Protein AF-R1DKJ6-F1 (afdb_monomer_lite)

Radius of gyration: 22.67 Å; chains: 1; bounding box: 66×35×71 Å

InterPro domains:
  IPR004686 Tricarboxylate/iron carrier [PF03820] (2-267)
  IPR004686 Tricarboxylate/iron carrier [PTHR11153] (2-265)

Sequence (277 aa):
MLVSDAKAHAATKLLSDPRAASFAEASEVEAARCTFEAAVHPVLQQPVPSAFRICSFVPVTTIAAIGISSSGSAAGTLFWHWFYQSHSAAVRYCNYADTSRDLDPRQMTAAYAVSTASACAIGLGALHSRLPRRLTLAAPHLALCFAGGLSTPMLERGVPLLDESGVAIPGVSSTAAARATVERAALLQAVLVPACALLVPTAVIRAVLAPHLWRTAPQLLPLAASATVLGSVGGLTPLATAAVPAYVSLAVADLEPEARERVAAEATAAAASAASS

Secondary structure (DSSP, 8-state):
----HHHHHHHHHHHH-HHHHHHS-HHHHHHHHHHHHHHB-TTT-SBPPGGGSGGGHHHHHHHHHHHHHH--SHHHHHHHHHHHHHHHHHHHHHT---SSS---HHHHHHHHHHHHHHHHHHHTTTTTTTS-TTTGGGHHHHHHHHHHHHHSPP--SPEEEE-TTSPEEEEEEEHHHHHHHHHHHHIIIIIIHHIIIIIHHHHHIIIIIHHHHHHH-GGGHHHHHHHHHHHHHHHHHHHHHHHS-SS----GGGS-HHHHHHHHHHHHHHHHHHT--

Organism: Emiliania huxleyi (NCBI:txid2903)

pLDDT: mean 82.99, std 8.04, range [47.41, 93.94]

Foldseek 3Di:
DQDAPVLLVVLLVCVVDPVSVVPDDPVVVVVSVVSPVQAAAPAVRHGQHSCQGPVVLLVQLLVLLLQCVPPPDLVSVLVSLLSNLVSVLSNCVSRVRDPPDDDDVVLSVVLSVQLSVQLSCQSSPVCVVVDDPVCNLCSNLQSQLVSQLSSQDQDPWFDFDADPVRHTDPPQGFNLQSVVQSVLSSCLRRPQQSCLQHVVLSCCLVPPVCVPCVPPPVVCSSVVSSVSNSCSSVPRSVVSVVVRDPGDDDDLVSTDPVNSVSVVVVVVVVVVVVVVD

Structure (mmCIF, N/CA/C/O backbone):
data_AF-R1DKJ6-F1
#
_entry.id   AF-R1DKJ6-F1
#
loop_
_atom_site.group_PDB
_atom_site.id
_atom_site.type_symbol
_atom_site.label_atom_id
_atom_site.label_alt_id
_atom_site.label_comp_id
_atom_site.label_asym_id
_atom_site.label_entity_id
_atom_site.label_seq_id
_atom_site.pdbx_PDB_ins_code
_atom_site.Cartn_x
_atom_site.Cartn_y
_atom_site.Cartn_z
_atom_site.occupancy
_atom_site.B_iso_or_equiv
_atom_site.auth_seq_id
_atom_site.auth_comp_id
_atom_site.auth_asym_id
_atom_site.auth_atom_id
_atom_site.pdbx_PDB_model_num
ATOM 1 N N . MET A 1 1 ? 13.569 -5.536 6.670 1.00 48.12 1 MET A N 1
ATOM 2 C CA . MET A 1 1 ? 14.334 -4.713 7.635 1.00 48.12 1 MET A CA 1
ATOM 3 C C . MET A 1 1 ? 14.405 -3.303 7.061 1.00 48.12 1 MET A C 1
ATOM 5 O O . MET A 1 1 ? 14.739 -3.187 5.890 1.00 48.12 1 MET A O 1
ATOM 9 N N . LEU A 1 2 ? 14.014 -2.259 7.797 1.00 65.81 2 LEU A N 1
ATOM 10 C CA . LEU A 1 2 ? 14.080 -0.884 7.282 1.00 65.81 2 LEU A CA 1
ATOM 11 C C . LEU A 1 2 ? 15.550 -0.481 7.114 1.00 65.81 2 LEU A C 1
ATOM 13 O O . LEU A 1 2 ? 16.292 -0.394 8.090 1.00 65.81 2 LEU A O 1
ATOM 17 N N . VAL A 1 3 ? 15.981 -0.283 5.871 1.00 78.62 3 VAL A N 1
ATOM 18 C CA . VAL A 1 3 ? 17.309 0.254 5.557 1.00 78.62 3 VAL A CA 1
ATOM 19 C C . VAL A 1 3 ? 17.348 1.710 6.027 1.00 78.62 3 VAL A C 1
ATOM 21 O O . VAL A 1 3 ? 16.410 2.458 5.760 1.00 78.62 3 VAL A O 1
ATOM 24 N N . SER A 1 4 ? 18.408 2.127 6.724 1.00 84.31 4 SER A N 1
ATOM 25 C CA . SER A 1 4 ? 18.568 3.530 7.125 1.00 84.31 4 SER A CA 1
ATOM 26 C C . SER A 1 4 ? 18.969 4.401 5.936 1.00 84.31 4 SER A C 1
ATOM 28 O O . SER A 1 4 ? 19.573 3.925 4.975 1.00 84.31 4 SER A O 1
ATOM 30 N N . ASP A 1 5 ? 18.671 5.697 5.994 1.00 85.00 5 ASP A N 1
ATOM 31 C CA . ASP A 1 5 ? 19.073 6.622 4.929 1.00 85.00 5 ASP A CA 1
ATOM 32 C C . ASP A 1 5 ? 20.597 6.679 4.778 1.00 85.00 5 ASP A C 1
ATOM 34 O O . ASP A 1 5 ? 21.098 6.667 3.657 1.00 85.00 5 ASP A O 1
ATOM 38 N N . ALA A 1 6 ? 21.346 6.594 5.881 1.00 85.38 6 ALA A N 1
ATOM 39 C CA . ALA A 1 6 ? 22.806 6.507 5.849 1.00 85.38 6 ALA A CA 1
ATOM 40 C C . ALA A 1 6 ? 23.315 5.290 5.053 1.00 85.38 6 ALA A C 1
ATOM 42 O O . ALA A 1 6 ? 24.239 5.424 4.253 1.00 85.38 6 ALA A O 1
ATOM 43 N N . LYS A 1 7 ? 22.686 4.115 5.221 1.00 85.12 7 LYS A N 1
ATOM 44 C CA . LYS A 1 7 ? 23.055 2.901 4.473 1.00 85.12 7 LYS A CA 1
ATOM 45 C C . LYS A 1 7 ? 22.757 3.033 2.980 1.00 85.12 7 LYS A C 1
ATOM 47 O O . LYS A 1 7 ? 23.578 2.621 2.170 1.00 85.12 7 LYS A O 1
ATOM 52 N N . ALA A 1 8 ? 21.631 3.646 2.615 1.00 85.12 8 ALA A N 1
ATOM 53 C CA . ALA A 1 8 ? 21.281 3.879 1.213 1.00 85.12 8 ALA A CA 1
ATOM 54 C C . ALA A 1 8 ? 22.265 4.840 0.518 1.00 85.12 8 ALA A C 1
ATOM 56 O O . ALA A 1 8 ? 22.706 4.575 -0.600 1.00 85.12 8 ALA A O 1
ATOM 57 N N . HIS A 1 9 ? 22.673 5.917 1.198 1.00 86.31 9 HIS A N 1
ATOM 58 C CA . HIS A 1 9 ? 23.681 6.846 0.674 1.00 86.31 9 HIS A CA 1
ATOM 59 C C . HIS A 1 9 ? 25.062 6.190 0.553 1.00 86.31 9 HIS A C 1
ATOM 61 O O . HIS A 1 9 ? 25.752 6.402 -0.441 1.00 86.31 9 HIS A O 1
ATOM 67 N N . ALA A 1 10 ? 25.457 5.371 1.533 1.00 85.75 10 ALA A N 1
ATOM 68 C CA . ALA A 1 10 ? 26.718 4.635 1.487 1.00 85.75 10 ALA A CA 1
ATOM 69 C C . ALA A 1 10 ? 26.758 3.639 0.317 1.00 85.75 10 ALA A C 1
ATOM 71 O O . ALA A 1 10 ? 27.729 3.633 -0.436 1.00 85.75 10 ALA A O 1
ATOM 72 N N . ALA A 1 11 ? 25.684 2.868 0.115 1.00 85.88 11 ALA A N 1
ATOM 73 C CA . ALA A 1 11 ? 25.556 1.942 -1.010 1.00 85.88 11 ALA A CA 1
ATOM 74 C C . ALA A 1 11 ? 25.607 2.666 -2.364 1.00 85.88 11 ALA A C 1
ATOM 76 O O . ALA A 1 11 ? 26.330 2.248 -3.262 1.00 85.88 11 ALA A O 1
ATOM 77 N N . THR A 1 12 ? 24.906 3.800 -2.481 1.00 86.69 12 THR A N 1
ATOM 78 C CA . THR A 1 12 ? 24.951 4.650 -3.682 1.00 86.69 12 THR A CA 1
ATOM 79 C C . THR A 1 12 ? 26.376 5.113 -3.966 1.00 86.69 12 THR A C 1
ATOM 81 O O . THR A 1 12 ? 26.874 4.932 -5.069 1.00 86.69 12 THR A O 1
ATOM 84 N N . LYS A 1 13 ? 27.076 5.637 -2.953 1.00 87.69 13 LYS A N 1
ATOM 85 C CA . LYS A 1 13 ? 28.451 6.124 -3.103 1.00 87.69 13 LYS A CA 1
ATOM 86 C C . LYS A 1 13 ? 29.424 5.015 -3.514 1.00 87.69 13 LYS A C 1
ATOM 88 O O . LYS A 1 13 ? 30.284 5.265 -4.351 1.00 87.69 13 LYS A O 1
ATOM 93 N N . LEU A 1 14 ? 29.286 3.817 -2.939 1.00 86.75 14 LEU A N 1
ATOM 94 C CA . LEU A 1 14 ? 30.131 2.668 -3.271 1.00 86.75 14 LEU A CA 1
ATOM 95 C C . LEU A 1 14 ? 29.939 2.232 -4.730 1.00 86.75 14 LEU A C 1
ATOM 97 O O . LEU A 1 14 ? 30.917 1.976 -5.421 1.00 86.75 14 LEU A O 1
ATOM 101 N N . LEU A 1 15 ? 28.693 2.181 -5.209 1.00 86.38 15 LEU A N 1
ATOM 102 C CA . LEU A 1 15 ? 28.378 1.745 -6.573 1.00 86.38 15 LEU A CA 1
ATOM 103 C C . LEU A 1 15 ? 28.641 2.824 -7.631 1.00 86.38 15 LEU A C 1
ATOM 105 O O . LEU A 1 15 ? 28.882 2.495 -8.789 1.00 86.38 15 LEU A O 1
ATOM 109 N N . SER A 1 16 ? 28.623 4.102 -7.246 1.00 85.94 16 SER A N 1
ATOM 110 C CA . SER A 1 16 ? 28.989 5.219 -8.124 1.00 85.94 16 SER A CA 1
ATOM 111 C C . SER A 1 16 ? 30.500 5.346 -8.363 1.00 85.94 16 SER A C 1
ATOM 113 O O . SER A 1 16 ? 30.888 6.018 -9.315 1.00 85.94 16 SER A O 1
ATOM 115 N N . ASP A 1 17 ? 31.351 4.732 -7.531 1.00 88.00 17 ASP A N 1
ATOM 116 C CA . ASP A 1 17 ? 32.810 4.739 -7.694 1.00 88.00 17 ASP A CA 1
ATOM 117 C C . ASP A 1 17 ? 33.331 3.336 -8.083 1.00 88.00 17 ASP A C 1
ATOM 119 O O . ASP A 1 17 ? 33.520 2.475 -7.218 1.00 88.00 17 ASP A O 1
ATOM 123 N N . PRO A 1 18 ? 33.632 3.095 -9.377 1.00 79.88 18 PRO A N 1
ATOM 124 C CA . PRO A 1 18 ? 34.129 1.806 -9.858 1.00 79.88 18 PRO A CA 1
ATOM 125 C C . PRO A 1 18 ? 35.444 1.378 -9.201 1.00 79.88 18 PRO A C 1
ATOM 127 O O . PRO A 1 18 ? 35.718 0.184 -9.091 1.00 79.88 18 PRO A O 1
ATOM 130 N N . ARG A 1 19 ? 36.271 2.338 -8.757 1.00 78.19 19 ARG A N 1
ATOM 131 C CA . ARG A 1 19 ? 37.530 2.035 -8.071 1.00 78.19 19 ARG A CA 1
ATOM 132 C C . ARG A 1 19 ? 37.243 1.553 -6.661 1.00 78.19 19 ARG A C 1
ATOM 134 O O . ARG A 1 19 ? 37.759 0.510 -6.279 1.00 78.19 19 ARG A O 1
ATOM 141 N N . ALA A 1 20 ? 36.382 2.248 -5.922 1.00 75.75 20 ALA A N 1
ATOM 142 C CA . ALA A 1 20 ? 35.972 1.811 -4.589 1.00 75.75 20 ALA A CA 1
ATOM 143 C C . ALA A 1 20 ? 35.324 0.416 -4.620 1.00 75.75 20 ALA A C 1
ATOM 145 O O . ALA A 1 20 ? 35.681 -0.435 -3.811 1.00 75.75 20 ALA A O 1
ATOM 146 N N . ALA A 1 21 ? 34.457 0.149 -5.602 1.00 76.00 21 ALA A N 1
ATOM 147 C CA . ALA A 1 21 ? 33.846 -1.166 -5.789 1.00 76.00 21 ALA A CA 1
ATOM 148 C C . ALA A 1 21 ? 34.868 -2.268 -6.131 1.00 76.00 21 ALA A C 1
ATOM 150 O O . ALA A 1 21 ? 34.689 -3.408 -5.717 1.00 76.00 21 ALA A O 1
ATOM 151 N N . SER A 1 22 ? 35.955 -1.944 -6.844 1.00 73.88 22 SER A N 1
ATOM 152 C CA . SER A 1 22 ? 37.007 -2.917 -7.193 1.00 73.88 22 SER A CA 1
ATOM 153 C C . SER A 1 22 ? 37.894 -3.342 -6.017 1.00 73.88 22 SER A C 1
ATOM 155 O O . SER A 1 22 ? 38.507 -4.406 -6.072 1.00 73.88 22 SER A O 1
ATOM 157 N N . PHE A 1 23 ? 37.961 -2.525 -4.959 1.00 79.69 23 PHE A N 1
ATOM 158 C CA . PHE A 1 23 ? 38.699 -2.833 -3.728 1.00 79.69 23 PHE A CA 1
ATOM 159 C C . PHE A 1 23 ? 37.818 -3.449 -2.632 1.00 79.69 23 PHE A C 1
ATOM 161 O O . PHE A 1 23 ? 38.350 -3.907 -1.622 1.00 79.69 23 PHE A O 1
ATOM 168 N N . ALA A 1 24 ? 36.497 -3.443 -2.814 1.00 80.62 24 ALA A N 1
ATOM 169 C CA . ALA A 1 24 ? 35.543 -4.014 -1.875 1.00 80.62 24 ALA A CA 1
ATOM 170 C C . ALA A 1 24 ? 35.408 -5.530 -2.069 1.00 80.62 24 ALA A C 1
ATOM 172 O O . ALA A 1 24 ? 35.616 -6.069 -3.159 1.00 80.62 24 ALA A O 1
ATOM 173 N N . GLU A 1 25 ? 35.035 -6.231 -1.001 1.00 87.38 25 GLU A N 1
ATOM 174 C CA . GLU A 1 25 ? 34.769 -7.664 -1.074 1.00 87.38 25 GLU A CA 1
ATOM 175 C C . GLU A 1 25 ? 33.504 -7.929 -1.913 1.00 87.38 25 GLU A C 1
ATOM 177 O O . GLU A 1 25 ? 32.550 -7.150 -1.887 1.00 87.38 25 GLU A O 1
ATOM 182 N N . ALA A 1 26 ? 33.451 -9.049 -2.642 1.00 85.94 26 ALA A N 1
ATOM 183 C CA . ALA A 1 26 ? 32.297 -9.378 -3.488 1.00 85.94 26 ALA A CA 1
ATOM 184 C C . ALA A 1 26 ? 30.972 -9.424 -2.698 1.00 85.94 26 ALA A C 1
ATOM 186 O O . ALA A 1 26 ? 29.932 -9.002 -3.199 1.00 85.94 26 ALA A O 1
ATOM 187 N N . SER A 1 27 ? 31.020 -9.882 -1.444 1.00 87.12 27 SER A N 1
ATOM 188 C CA . SER A 1 27 ? 29.883 -9.896 -0.517 1.00 87.12 27 SER A CA 1
ATOM 189 C C . SER A 1 27 ? 29.396 -8.487 -0.150 1.00 87.12 27 SER A C 1
ATOM 191 O O . SER A 1 27 ? 28.192 -8.259 -0.019 1.00 87.12 27 SER A O 1
ATOM 193 N N . GLU A 1 28 ? 30.313 -7.528 -0.021 1.00 86.25 28 GLU A N 1
ATOM 194 C CA . GLU A 1 28 ? 30.019 -6.130 0.294 1.00 86.25 28 GLU A CA 1
ATOM 195 C C . GLU A 1 28 ? 29.401 -5.406 -0.906 1.00 86.25 28 GLU A C 1
ATOM 197 O O . GLU A 1 28 ? 28.411 -4.686 -0.753 1.00 86.25 28 GLU A O 1
ATOM 202 N N . VAL A 1 29 ? 29.923 -5.657 -2.110 1.00 87.06 29 VAL A N 1
ATOM 203 C CA . VAL A 1 29 ? 29.354 -5.131 -3.359 1.00 87.06 29 VAL A CA 1
ATOM 204 C C . VAL A 1 29 ? 27.942 -5.668 -3.578 1.00 87.06 29 VAL A C 1
ATOM 206 O O . VAL A 1 29 ? 27.045 -4.898 -3.920 1.00 87.06 29 VAL A O 1
ATOM 209 N N . GLU A 1 30 ? 27.714 -6.958 -3.331 1.00 87.94 30 GLU A N 1
ATOM 210 C CA . GLU A 1 30 ? 26.388 -7.565 -3.468 1.00 87.94 30 GLU A CA 1
ATOM 211 C C . GLU A 1 30 ? 25.393 -6.988 -2.450 1.00 87.94 30 GLU A C 1
ATOM 213 O O . GLU A 1 30 ? 24.294 -6.566 -2.808 1.00 87.94 30 GLU A O 1
ATOM 218 N N . ALA A 1 31 ? 25.796 -6.855 -1.183 1.00 86.94 31 ALA A N 1
ATOM 219 C CA . ALA A 1 31 ? 24.959 -6.229 -0.161 1.00 86.94 31 ALA A CA 1
ATOM 220 C C . ALA A 1 31 ? 24.632 -4.761 -0.494 1.00 86.94 31 ALA A C 1
ATOM 222 O O . ALA A 1 31 ? 23.508 -4.295 -0.256 1.00 86.94 31 ALA A O 1
ATOM 223 N N . ALA A 1 32 ? 25.594 -4.027 -1.058 1.00 85.75 32 ALA A N 1
ATOM 224 C CA . ALA A 1 32 ? 25.385 -2.669 -1.536 1.00 85.75 32 ALA A CA 1
ATOM 225 C C . ALA A 1 32 ? 24.424 -2.628 -2.731 1.00 85.75 32 ALA A C 1
ATOM 227 O O . ALA A 1 32 ? 23.539 -1.775 -2.733 1.00 85.75 32 ALA A O 1
ATOM 228 N N . ARG A 1 33 ? 24.518 -3.564 -3.686 1.00 86.50 33 ARG A N 1
ATOM 229 C CA . ARG A 1 33 ? 23.566 -3.696 -4.805 1.00 86.50 33 ARG A CA 1
ATOM 230 C C . ARG A 1 33 ? 22.151 -3.953 -4.320 1.00 86.50 33 ARG A C 1
ATOM 232 O O . ARG A 1 33 ? 21.266 -3.168 -4.643 1.00 86.50 33 ARG A O 1
ATOM 239 N N . CYS A 1 34 ? 21.947 -4.941 -3.447 1.00 86.81 34 CYS A N 1
ATOM 240 C CA . CYS A 1 34 ? 20.627 -5.193 -2.868 1.00 86.81 34 CYS A CA 1
ATOM 241 C C . CYS A 1 34 ? 20.076 -3.953 -2.144 1.00 86.81 34 CYS A C 1
ATOM 243 O O . CYS A 1 34 ? 18.889 -3.641 -2.223 1.00 86.81 34 CYS A O 1
ATOM 245 N N . THR A 1 35 ? 20.936 -3.225 -1.425 1.00 85.56 35 THR A N 1
ATOM 246 C CA . THR A 1 35 ? 20.538 -2.002 -0.715 1.00 85.56 35 THR A CA 1
ATOM 247 C C . THR A 1 35 ? 20.178 -0.879 -1.684 1.00 85.56 35 THR A C 1
ATOM 249 O O . THR A 1 35 ? 19.213 -0.155 -1.448 1.00 85.56 35 THR A O 1
ATOM 252 N N . PHE A 1 36 ? 20.945 -0.732 -2.759 1.00 85.81 36 PHE A N 1
ATOM 253 C CA . PHE A 1 36 ? 20.730 0.261 -3.799 1.00 85.81 36 PHE A CA 1
ATOM 254 C C . PHE A 1 36 ? 19.408 0.014 -4.523 1.00 85.81 36 PHE A C 1
ATOM 256 O O . PHE A 1 36 ? 18.551 0.893 -4.528 1.00 85.81 36 PHE A O 1
ATOM 263 N N . GLU A 1 37 ? 19.186 -1.205 -5.008 1.00 83.25 37 GLU A N 1
ATOM 264 C CA . GLU A 1 37 ? 17.941 -1.610 -5.670 1.00 83.25 37 GLU A CA 1
ATOM 265 C C . GLU A 1 37 ? 16.714 -1.439 -4.761 1.00 83.25 37 GLU A C 1
ATOM 267 O O . GLU A 1 37 ? 15.636 -1.073 -5.222 1.00 83.25 37 GLU A O 1
ATOM 272 N N . ALA A 1 38 ? 16.869 -1.646 -3.450 1.00 82.69 38 ALA A N 1
ATOM 273 C CA . ALA A 1 38 ? 15.772 -1.521 -2.493 1.00 82.69 38 ALA A CA 1
ATOM 274 C C . ALA A 1 38 ? 15.483 -0.081 -2.020 1.00 82.69 38 ALA A C 1
ATOM 276 O O . ALA A 1 38 ? 14.424 0.160 -1.428 1.00 82.69 38 ALA A O 1
ATOM 277 N N . ALA A 1 39 ? 16.421 0.859 -2.178 1.00 85.62 39 ALA A N 1
ATOM 278 C CA . ALA A 1 39 ? 16.352 2.176 -1.533 1.00 85.62 39 ALA A CA 1
ATOM 279 C C . ALA A 1 39 ? 16.529 3.371 -2.476 1.00 85.62 39 ALA A C 1
ATOM 281 O O . ALA A 1 39 ? 16.243 4.498 -2.058 1.00 85.62 39 ALA A O 1
ATOM 282 N N . VAL A 1 40 ? 17.001 3.156 -3.702 1.00 84.56 40 VAL A 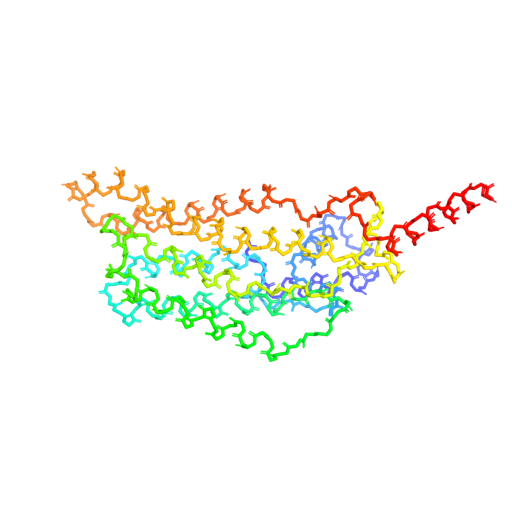N 1
ATOM 283 C CA . VAL A 1 40 ? 17.294 4.211 -4.676 1.00 84.56 40 VAL A CA 1
ATOM 284 C C . VAL A 1 40 ? 16.231 4.233 -5.762 1.00 84.56 40 VAL A C 1
ATOM 286 O O . VAL A 1 40 ? 15.784 3.203 -6.256 1.00 84.56 40 VAL A O 1
ATOM 289 N N . HIS A 1 41 ? 15.809 5.439 -6.126 1.00 83.31 41 HIS A N 1
ATOM 290 C CA . HIS A 1 41 ? 14.841 5.639 -7.185 1.00 83.31 41 HIS A CA 1
ATOM 291 C C . HIS A 1 41 ? 15.466 5.313 -8.554 1.00 83.31 41 HIS A C 1
ATOM 293 O O . HIS A 1 41 ? 16.475 5.929 -8.905 1.00 83.31 41 HIS A O 1
ATOM 299 N N . PRO A 1 42 ? 14.863 4.440 -9.381 1.00 77.94 42 PRO A N 1
ATOM 300 C CA . PRO A 1 42 ? 15.486 3.954 -10.617 1.00 77.94 42 PRO A CA 1
ATOM 301 C C . PRO A 1 42 ? 15.697 5.056 -11.666 1.00 77.94 42 PRO A C 1
ATOM 303 O O . PRO A 1 42 ? 16.675 5.023 -12.402 1.00 77.94 42 PRO A O 1
ATOM 306 N N . VAL A 1 43 ? 14.821 6.065 -11.714 1.00 78.12 43 VAL A N 1
ATOM 307 C CA . VAL A 1 43 ? 14.956 7.202 -12.649 1.00 78.12 43 VAL A CA 1
ATOM 308 C C . VAL A 1 43 ? 15.863 8.301 -12.099 1.00 78.12 43 VAL A C 1
ATOM 310 O O . VAL A 1 43 ? 16.873 8.639 -12.700 1.00 78.12 43 VAL A O 1
ATOM 313 N N . LEU A 1 44 ? 15.512 8.858 -10.935 1.00 80.00 44 LEU A N 1
ATOM 314 C CA . LEU A 1 44 ? 16.234 9.974 -10.322 1.00 80.00 44 LEU A CA 1
ATOM 315 C C . LEU A 1 44 ? 17.627 9.600 -9.801 1.00 80.00 44 LEU A C 1
ATOM 317 O O . LEU A 1 44 ? 18.405 10.502 -9.508 1.00 80.00 44 LEU A O 1
ATOM 321 N N . GLN A 1 45 ? 17.928 8.304 -9.643 1.00 81.38 45 GLN A N 1
ATOM 322 C CA . GLN A 1 45 ? 19.188 7.801 -9.077 1.00 81.38 45 GLN A CA 1
ATOM 323 C C . GLN A 1 45 ? 19.497 8.407 -7.694 1.00 81.38 45 GLN A C 1
ATOM 325 O O . GLN A 1 45 ? 20.648 8.555 -7.289 1.00 81.38 45 GLN A O 1
ATOM 330 N N . GLN A 1 46 ? 18.444 8.770 -6.955 1.00 83.81 46 GLN A N 1
ATOM 331 C CA . GLN A 1 46 ? 18.519 9.375 -5.629 1.00 83.81 46 GLN A CA 1
ATOM 332 C C . GLN A 1 46 ? 17.878 8.461 -4.578 1.00 83.81 46 GLN A C 1
ATOM 334 O O . GLN A 1 46 ? 16.866 7.812 -4.870 1.00 83.81 46 GLN A O 1
ATOM 339 N N . PRO A 1 47 ? 18.423 8.404 -3.348 1.00 84.75 47 PRO A N 1
ATOM 340 C CA . PRO A 1 47 ? 17.824 7.633 -2.269 1.00 84.75 47 PRO A CA 1
ATOM 341 C C . PRO A 1 47 ? 16.419 8.136 -1.931 1.00 84.75 47 PRO A C 1
ATOM 343 O O . PRO A 1 47 ? 16.222 9.301 -1.586 1.00 84.75 47 PRO A O 1
ATOM 346 N N . VAL A 1 48 ? 15.442 7.234 -1.963 1.00 87.50 48 VAL A N 1
ATOM 347 C CA . VAL A 1 48 ? 14.084 7.511 -1.489 1.00 87.50 48 VAL A CA 1
ATOM 348 C C . VAL A 1 48 ? 14.124 7.631 0.038 1.00 87.50 48 VAL A C 1
ATOM 350 O O . VAL A 1 48 ? 14.753 6.775 0.674 1.00 87.50 48 VAL A O 1
ATOM 353 N N . PRO A 1 49 ? 13.472 8.627 0.668 1.00 86.94 49 PRO A N 1
ATOM 354 C CA . PRO A 1 49 ? 13.442 8.739 2.125 1.00 86.94 49 PRO A CA 1
ATOM 355 C C . PRO A 1 49 ? 12.903 7.466 2.782 1.00 86.94 49 PRO A C 1
ATOM 357 O O . PRO A 1 49 ? 11.877 6.931 2.358 1.00 86.94 49 PRO A O 1
ATOM 360 N N . SER A 1 50 ? 13.566 6.989 3.838 1.00 86.25 50 SER A N 1
ATOM 361 C CA . SER A 1 50 ? 13.241 5.722 4.513 1.00 86.25 50 SER A CA 1
ATOM 362 C C . SER A 1 50 ? 11.760 5.553 4.874 1.00 86.25 50 SER A C 1
ATOM 364 O O . SER A 1 50 ? 11.215 4.464 4.694 1.00 86.25 50 SER A O 1
ATOM 366 N N . ALA A 1 51 ? 11.093 6.626 5.310 1.00 86.31 51 ALA A N 1
ATOM 367 C CA . ALA A 1 51 ? 9.675 6.635 5.679 1.00 86.31 51 ALA A CA 1
ATOM 368 C C . ALA A 1 51 ? 8.701 6.435 4.502 1.00 86.31 51 ALA A C 1
ATOM 370 O O . ALA A 1 51 ? 7.534 6.125 4.734 1.00 86.31 51 ALA A O 1
ATOM 371 N N . PHE A 1 52 ? 9.162 6.614 3.261 1.00 88.94 52 PHE A N 1
ATOM 372 C CA . PHE A 1 52 ? 8.344 6.516 2.049 1.00 88.94 52 PHE A CA 1
ATOM 373 C C . PHE A 1 52 ? 8.843 5.447 1.075 1.00 88.94 52 PHE A C 1
ATOM 375 O O . PHE A 1 52 ? 8.315 5.331 -0.026 1.00 88.94 52 PHE A O 1
ATOM 382 N N . ARG A 1 53 ? 9.826 4.624 1.459 1.00 88.00 53 ARG A N 1
ATOM 383 C CA . ARG A 1 53 ? 10.229 3.443 0.677 1.00 88.00 53 ARG A CA 1
ATOM 384 C C . ARG A 1 53 ? 9.111 2.410 0.653 1.00 88.00 53 ARG A C 1
ATOM 386 O O . ARG A 1 53 ? 8.383 2.275 1.638 1.00 88.00 53 ARG A O 1
ATOM 393 N N . ILE A 1 54 ? 9.045 1.592 -0.395 1.00 83.81 54 ILE A N 1
ATOM 394 C CA . ILE A 1 54 ? 8.085 0.475 -0.483 1.00 83.81 54 ILE A CA 1
ATOM 395 C C . ILE A 1 54 ? 8.171 -0.431 0.762 1.00 83.81 54 ILE A C 1
ATOM 397 O O . ILE A 1 54 ? 7.151 -0.846 1.308 1.00 83.81 54 ILE A O 1
ATOM 401 N N . CYS A 1 55 ? 9.372 -0.653 1.308 1.00 84.38 55 CYS A N 1
ATOM 402 C CA . CYS A 1 55 ? 9.570 -1.461 2.517 1.00 84.38 55 CYS A CA 1
ATOM 403 C C . CYS A 1 55 ? 8.977 -0.855 3.808 1.00 84.38 55 CYS A C 1
ATOM 405 O O . CYS A 1 55 ? 8.733 -1.587 4.768 1.00 84.38 55 CYS A O 1
ATOM 407 N N . SER A 1 56 ? 8.713 0.455 3.841 1.00 87.62 56 SER A N 1
ATOM 408 C CA . SER A 1 56 ? 8.035 1.137 4.955 1.00 87.62 56 SER A CA 1
ATOM 409 C C . SER A 1 56 ? 6.518 0.961 4.938 1.00 87.62 56 SER A C 1
ATOM 411 O O . SER A 1 56 ? 5.853 1.182 5.951 1.00 87.62 56 SER A O 1
ATOM 413 N N . PHE A 1 57 ? 5.963 0.509 3.814 1.00 86.69 57 PHE A N 1
ATOM 414 C CA . PHE A 1 57 ? 4.527 0.384 3.635 1.00 86.69 57 PHE A CA 1
ATOM 415 C C . PHE A 1 57 ? 3.898 -0.600 4.626 1.00 86.69 57 PHE A C 1
ATOM 417 O O . PHE A 1 57 ? 2.919 -0.264 5.285 1.00 86.69 57 PHE A O 1
ATOM 424 N N . VAL A 1 58 ? 4.499 -1.780 4.801 1.00 87.56 58 VAL A N 1
ATOM 425 C CA . VAL A 1 58 ? 4.047 -2.814 5.751 1.00 87.56 58 VAL A CA 1
ATOM 426 C C . VAL A 1 58 ? 4.038 -2.306 7.206 1.00 87.56 58 VAL A C 1
ATOM 428 O O . VAL A 1 58 ? 2.977 -2.367 7.836 1.00 87.56 58 VAL A O 1
ATOM 431 N N . PRO A 1 59 ? 5.145 -1.778 7.775 1.00 89.56 59 PRO A N 1
ATOM 432 C CA . PRO A 1 59 ? 5.143 -1.320 9.165 1.00 89.56 59 PRO A CA 1
ATOM 433 C C . PRO A 1 59 ? 4.210 -0.125 9.400 1.00 89.56 59 PRO A C 1
ATOM 435 O O . PRO A 1 59 ? 3.478 -0.120 10.388 1.00 89.56 59 PRO A O 1
ATOM 438 N N . VAL A 1 60 ? 4.161 0.855 8.491 1.00 90.50 60 VAL A N 1
ATOM 439 C CA . VAL A 1 60 ? 3.292 2.031 8.668 1.00 90.50 60 VAL A CA 1
ATOM 440 C C . VAL A 1 60 ? 1.814 1.668 8.499 1.00 90.50 60 VAL A C 1
ATOM 442 O O . VAL A 1 60 ? 0.984 2.090 9.305 1.00 90.50 60 VAL A O 1
ATOM 445 N N . THR A 1 61 ? 1.482 0.808 7.530 1.00 89.75 61 THR A N 1
ATOM 446 C CA . THR A 1 61 ? 0.120 0.268 7.368 1.00 89.75 61 THR A CA 1
ATOM 447 C C . THR A 1 61 ? -0.319 -0.513 8.600 1.00 89.75 61 THR A C 1
ATOM 449 O O . THR A 1 61 ? -1.468 -0.394 9.013 1.00 89.75 61 THR A O 1
ATOM 452 N N . THR A 1 62 ? 0.585 -1.271 9.225 1.00 91.25 62 THR A N 1
ATOM 453 C CA . THR A 1 62 ? 0.290 -1.994 10.470 1.00 91.25 62 THR A CA 1
ATOM 454 C C . THR A 1 62 ? -0.097 -1.026 11.588 1.00 91.25 62 THR A C 1
ATOM 456 O O . THR A 1 62 ? -1.124 -1.220 12.236 1.00 91.25 62 THR A O 1
ATOM 459 N N . ILE A 1 63 ? 0.685 0.042 11.787 1.00 92.94 63 ILE A N 1
ATOM 460 C CA . ILE A 1 63 ? 0.397 1.074 12.794 1.00 92.94 63 ILE A CA 1
ATOM 461 C C . ILE A 1 63 ? -0.963 1.721 12.515 1.00 92.94 63 ILE A C 1
ATOM 463 O O . ILE A 1 63 ? -1.793 1.822 13.418 1.00 92.94 63 ILE A O 1
ATOM 467 N N . ALA A 1 64 ? -1.220 2.097 11.261 1.00 92.19 64 ALA A N 1
ATOM 468 C CA . ALA A 1 64 ? -2.488 2.696 10.872 1.00 92.19 64 ALA A CA 1
ATOM 469 C C . ALA A 1 64 ? -3.672 1.740 11.092 1.00 92.19 64 ALA A C 1
ATOM 471 O O . ALA A 1 64 ? -4.693 2.152 11.631 1.00 92.19 64 ALA A O 1
ATOM 472 N N . ALA A 1 65 ? -3.538 0.459 10.742 1.00 90.56 65 ALA A N 1
ATOM 473 C CA . ALA A 1 65 ? -4.584 -0.548 10.913 1.00 90.56 65 ALA A CA 1
ATOM 474 C C . ALA A 1 65 ? -4.907 -0.826 12.391 1.00 90.56 65 ALA A C 1
ATOM 476 O O . ALA A 1 65 ? -6.081 -0.930 12.758 1.00 90.56 65 ALA A O 1
ATOM 477 N N . ILE A 1 66 ? -3.884 -0.892 13.253 1.00 91.25 66 ILE A N 1
ATOM 478 C CA . ILE A 1 66 ? -4.063 -0.961 14.713 1.00 91.25 66 ILE A CA 1
ATOM 479 C C . ILE A 1 66 ? -4.782 0.299 15.205 1.00 91.25 66 ILE A C 1
ATOM 481 O O . ILE A 1 66 ? -5.721 0.208 15.997 1.00 91.25 66 ILE A O 1
ATOM 485 N N . GLY A 1 67 ? -4.387 1.466 14.701 1.00 90.50 67 GLY A N 1
ATOM 486 C CA . GLY A 1 67 ? -5.016 2.747 14.995 1.00 90.50 67 GLY A CA 1
ATOM 487 C C . GLY A 1 67 ? -6.506 2.788 14.647 1.00 90.50 67 GLY A C 1
ATOM 488 O O . GLY A 1 67 ? -7.327 3.060 15.518 1.00 90.50 67 GLY A O 1
ATOM 489 N N . ILE A 1 68 ? -6.864 2.434 13.408 1.00 88.75 68 ILE A N 1
ATOM 490 C CA . ILE A 1 68 ? -8.255 2.330 12.931 1.00 88.75 68 ILE A CA 1
ATOM 491 C C . ILE A 1 68 ? -9.062 1.352 13.799 1.00 88.75 68 ILE A C 1
ATOM 493 O O . ILE A 1 68 ? -10.216 1.608 14.131 1.00 88.75 68 ILE A O 1
ATOM 497 N N . SER A 1 69 ? -8.463 0.224 14.188 1.00 83.94 69 SER A N 1
ATOM 498 C CA . SER A 1 69 ? -9.155 -0.816 14.963 1.00 83.94 69 SER A CA 1
ATOM 499 C C . SER A 1 69 ? -9.334 -0.453 16.442 1.00 83.94 69 SER A C 1
ATOM 501 O O . SER A 1 69 ? -10.247 -0.953 17.096 1.00 83.94 69 SER A O 1
ATOM 503 N N . SER A 1 70 ? -8.454 0.393 16.980 1.00 85.19 70 SER A N 1
ATOM 504 C CA . SER A 1 70 ? -8.459 0.822 18.385 1.00 85.19 70 SER A CA 1
ATOM 505 C C . SER A 1 70 ? -9.114 2.186 18.602 1.00 85.19 70 SER A C 1
ATOM 507 O O . SER A 1 70 ? -9.398 2.550 19.745 1.00 85.19 70 SER A O 1
ATOM 509 N N . SER A 1 71 ? -9.394 2.944 17.536 1.00 82.69 71 SER A N 1
ATOM 510 C CA . SER A 1 71 ? -10.056 4.238 17.645 1.00 82.69 71 SER A CA 1
ATOM 511 C C . SER A 1 71 ? -11.506 4.072 18.093 1.00 82.69 71 SER A C 1
ATOM 513 O O . SER A 1 71 ? -12.393 3.766 17.305 1.00 82.69 71 SER A O 1
ATOM 515 N N . GLY A 1 72 ? -11.756 4.326 19.378 1.00 75.56 72 GLY A N 1
ATOM 516 C CA . GLY A 1 72 ? -13.104 4.375 19.953 1.00 75.56 72 GLY A CA 1
ATOM 517 C C . GLY A 1 72 ? -13.866 5.675 19.667 1.00 75.56 72 GLY A C 1
ATOM 518 O O . GLY A 1 72 ? -14.990 5.835 20.134 1.00 75.56 72 GLY A O 1
ATOM 519 N N . SER A 1 73 ? -13.268 6.621 18.933 1.00 86.56 73 SER A N 1
ATOM 520 C CA . SER A 1 73 ? -13.856 7.925 18.615 1.00 86.56 73 SER A CA 1
ATOM 521 C C . SER A 1 73 ? -13.873 8.199 17.109 1.00 86.56 73 SER A C 1
ATOM 523 O O . SER A 1 73 ? -13.005 7.743 16.358 1.00 86.56 73 SER A O 1
ATOM 525 N N . ALA A 1 74 ? -14.846 9.006 16.674 1.00 86.50 74 ALA A N 1
ATOM 526 C CA . ALA A 1 74 ? -14.950 9.480 15.294 1.00 86.50 74 ALA A CA 1
ATOM 527 C C . ALA A 1 74 ? -13.686 10.242 14.858 1.00 86.50 74 ALA A C 1
ATOM 529 O O . ALA A 1 74 ? -13.147 9.990 13.784 1.00 86.50 74 ALA A O 1
ATOM 530 N N . ALA A 1 75 ? -13.163 11.114 15.728 1.00 87.75 75 ALA A N 1
ATOM 531 C CA . ALA A 1 75 ? -11.937 11.867 15.469 1.00 87.75 75 ALA A CA 1
ATOM 532 C C . ALA A 1 75 ? -10.710 10.954 15.301 1.00 87.75 75 ALA A C 1
ATOM 534 O O . ALA A 1 75 ? -9.910 11.169 14.394 1.00 87.75 75 ALA A O 1
ATOM 535 N N . GLY A 1 76 ? -10.584 9.904 16.123 1.00 88.81 76 GLY A N 1
ATOM 536 C CA . GLY A 1 76 ? -9.511 8.918 15.978 1.00 88.81 76 GLY A CA 1
ATOM 537 C C . GLY A 1 76 ? -9.620 8.135 14.669 1.00 88.81 76 GLY A C 1
ATOM 538 O O . GLY A 1 76 ? -8.625 7.957 13.975 1.00 88.81 76 GLY A O 1
ATOM 539 N N . THR A 1 77 ? -10.838 7.737 14.294 1.00 87.00 77 THR A N 1
ATOM 540 C CA . THR A 1 77 ? -11.101 7.017 13.035 1.00 87.00 77 THR A CA 1
ATOM 541 C C . THR A 1 77 ? -10.708 7.870 11.826 1.00 87.00 77 THR A C 1
ATOM 543 O O . THR A 1 77 ? -10.012 7.398 10.927 1.00 87.00 77 THR A O 1
ATOM 546 N N . LEU A 1 78 ? -11.086 9.154 11.833 1.00 90.62 78 LEU A N 1
ATOM 547 C CA . LEU A 1 78 ? -10.692 10.122 10.808 1.00 90.62 78 LEU A CA 1
ATOM 548 C C . LEU A 1 78 ? -9.178 10.288 10.724 1.00 90.62 78 LEU A C 1
ATOM 550 O O . LEU A 1 78 ? -8.619 10.222 9.632 1.00 90.62 78 LEU A O 1
ATOM 554 N N . PHE A 1 79 ? -8.518 10.482 11.868 1.00 93.94 79 PHE A N 1
ATOM 555 C CA . PHE A 1 79 ? -7.072 10.660 11.923 1.00 93.94 79 PHE A CA 1
ATOM 556 C C . PHE A 1 79 ? -6.340 9.470 11.302 1.00 93.94 79 PHE A C 1
ATOM 558 O O . PHE A 1 79 ? -5.465 9.665 10.464 1.00 93.94 79 PHE A O 1
ATOM 565 N N . TRP A 1 80 ? -6.715 8.240 11.657 1.00 93.31 80 TRP A N 1
ATOM 566 C CA . TRP A 1 80 ? -6.015 7.064 11.151 1.00 93.31 80 TRP A CA 1
ATOM 567 C C . TRP A 1 80 ? 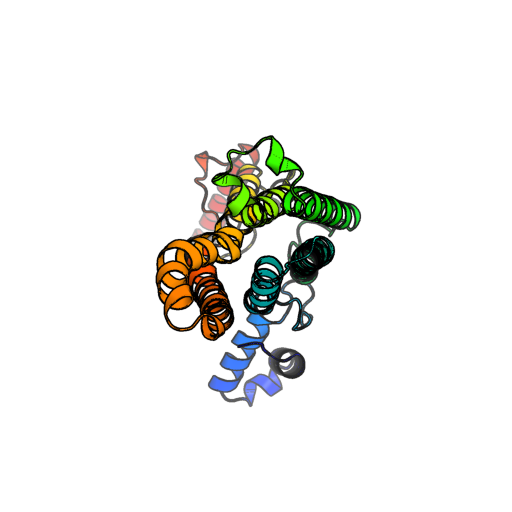-6.298 6.769 9.677 1.00 93.31 80 TRP A C 1
ATOM 569 O O . TRP A 1 80 ? -5.381 6.366 8.960 1.00 93.31 80 TRP A O 1
ATOM 579 N N . HIS A 1 81 ? -7.518 7.023 9.192 1.00 90.94 81 HIS A N 1
ATOM 580 C CA . HIS A 1 81 ? -7.801 6.954 7.756 1.00 90.94 81 HIS A CA 1
ATOM 581 C C . HIS A 1 81 ? -7.026 8.020 6.976 1.00 90.94 81 HIS A C 1
ATOM 583 O O . HIS A 1 81 ? -6.413 7.695 5.960 1.00 90.94 81 HIS A O 1
ATOM 589 N N . TRP A 1 82 ? -6.984 9.259 7.467 1.00 93.31 82 TRP A N 1
ATOM 590 C CA . TRP A 1 82 ? -6.170 10.322 6.879 1.00 93.31 82 TRP A CA 1
ATOM 591 C C . TRP A 1 82 ? -4.680 9.962 6.870 1.00 93.31 82 TRP A C 1
ATOM 593 O O . TRP A 1 82 ? -4.025 10.088 5.836 1.00 93.31 82 TRP A O 1
ATOM 603 N N . PHE A 1 83 ? -4.154 9.464 7.989 1.00 93.94 83 PHE A N 1
ATOM 604 C CA . PHE A 1 83 ? -2.754 9.072 8.127 1.00 93.94 83 PHE A CA 1
ATOM 605 C C . PHE A 1 83 ? -2.382 7.962 7.136 1.00 93.94 83 PHE A C 1
ATOM 607 O O . PHE A 1 83 ? -1.391 8.084 6.416 1.00 93.94 83 PHE A O 1
ATOM 614 N N . TYR A 1 84 ? -3.215 6.920 7.032 1.00 91.50 84 TYR A N 1
ATOM 615 C CA . TYR A 1 84 ? -3.022 5.840 6.064 1.00 91.50 84 TYR A CA 1
ATOM 616 C C . TYR A 1 84 ? -3.014 6.352 4.617 1.00 91.50 84 TYR A C 1
ATOM 618 O O . TYR A 1 84 ? -2.110 6.024 3.847 1.00 91.50 84 TYR A O 1
ATOM 626 N N . GLN A 1 85 ? -4.003 7.171 4.240 1.00 90.88 85 GLN A N 1
ATOM 627 C CA . GLN A 1 85 ? -4.127 7.681 2.871 1.00 90.88 85 GLN A CA 1
ATOM 628 C C . GLN A 1 85 ? -2.987 8.639 2.513 1.00 90.88 85 GLN A C 1
ATOM 630 O O . GLN A 1 85 ? -2.455 8.575 1.406 1.00 90.88 85 GLN A O 1
ATOM 635 N N . SER A 1 86 ? -2.550 9.458 3.471 1.00 92.06 86 SER A N 1
ATOM 636 C CA . SER A 1 86 ? -1.404 10.356 3.313 1.00 92.06 86 SER A CA 1
ATOM 637 C C . SER A 1 86 ? -0.107 9.580 3.100 1.00 92.06 86 SER A C 1
ATOM 639 O O . SER A 1 86 ? 0.648 9.885 2.180 1.00 92.06 86 SER A O 1
ATOM 641 N N . HIS A 1 87 ? 0.139 8.536 3.901 1.00 91.88 87 HIS A N 1
ATOM 642 C CA . HIS A 1 87 ? 1.321 7.687 3.736 1.00 91.88 87 HIS A CA 1
ATOM 643 C C . HIS A 1 87 ? 1.298 6.934 2.403 1.00 91.88 87 HIS A C 1
ATOM 645 O O . HIS A 1 87 ? 2.285 6.950 1.674 1.00 91.88 87 HIS A O 1
ATOM 651 N N . SER A 1 88 ? 0.155 6.351 2.034 1.00 89.06 88 SER A N 1
ATOM 652 C CA . SER A 1 88 ? -0.016 5.661 0.750 1.00 89.06 88 SER A CA 1
ATOM 653 C C . SER A 1 88 ? 0.207 6.589 -0.453 1.00 89.06 88 SER A C 1
ATOM 655 O O . SER A 1 88 ? 0.837 6.195 -1.439 1.00 89.06 88 SER A O 1
ATOM 657 N N . ALA A 1 89 ? -0.278 7.833 -0.389 1.00 88.50 89 ALA A N 1
ATOM 658 C CA . ALA A 1 89 ? -0.032 8.839 -1.419 1.00 88.50 89 ALA A CA 1
ATOM 659 C C . ALA A 1 89 ? 1.452 9.241 -1.482 1.00 88.50 89 ALA A C 1
ATOM 661 O O . ALA A 1 89 ? 2.022 9.290 -2.570 1.00 88.50 89 ALA A O 1
ATOM 662 N N . ALA A 1 90 ? 2.096 9.453 -0.331 1.00 89.75 90 ALA A N 1
ATOM 663 C CA . ALA A 1 90 ? 3.512 9.807 -0.257 1.00 89.75 90 ALA A CA 1
ATOM 664 C C . ALA A 1 90 ? 4.426 8.688 -0.781 1.00 89.75 90 ALA A C 1
ATOM 666 O O . ALA A 1 90 ? 5.329 8.960 -1.565 1.00 89.75 90 ALA A O 1
ATOM 667 N N . VAL A 1 91 ? 4.162 7.424 -0.430 1.00 89.06 91 VAL A N 1
ATOM 668 C CA . VAL A 1 91 ? 4.895 6.269 -0.979 1.00 89.06 91 VAL A CA 1
ATOM 669 C C . VAL A 1 91 ? 4.743 6.219 -2.497 1.00 89.06 91 VAL A C 1
ATOM 671 O O . VAL A 1 91 ? 5.734 6.058 -3.200 1.00 89.06 91 VAL A O 1
ATOM 674 N 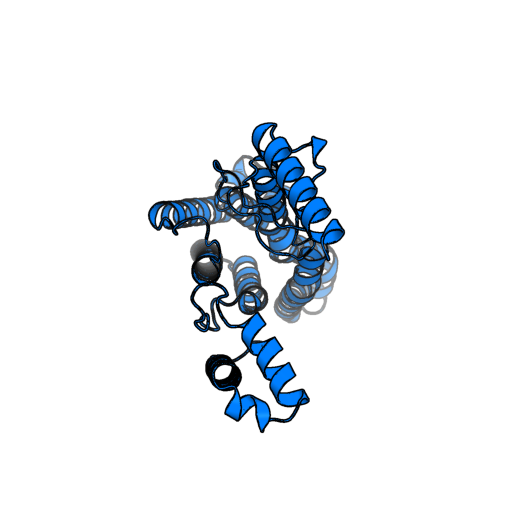N . ARG A 1 92 ? 3.538 6.413 -3.041 1.00 86.06 92 ARG A N 1
ATOM 675 C CA . ARG A 1 92 ? 3.363 6.454 -4.502 1.00 86.06 92 ARG A CA 1
ATOM 676 C C . ARG A 1 92 ? 4.128 7.597 -5.153 1.00 86.06 92 ARG A C 1
ATOM 678 O O . ARG A 1 92 ? 4.754 7.378 -6.179 1.00 86.06 92 ARG A O 1
ATOM 685 N N . TYR A 1 93 ? 4.116 8.778 -4.542 1.00 85.25 93 TYR A N 1
ATOM 686 C CA . TYR A 1 93 ? 4.857 9.931 -5.041 1.00 85.25 93 TYR A CA 1
ATOM 687 C C . TYR A 1 93 ? 6.365 9.693 -5.049 1.00 85.25 93 TYR A C 1
ATOM 689 O O . TYR A 1 93 ? 7.022 9.885 -6.066 1.00 85.25 93 TYR A O 1
ATOM 697 N N . CYS A 1 94 ? 6.913 9.216 -3.935 1.00 85.88 94 CYS A N 1
ATOM 698 C CA . CYS A 1 94 ? 8.347 9.020 -3.786 1.00 85.88 94 CYS A CA 1
ATOM 699 C C . CYS A 1 94 ? 8.904 7.824 -4.570 1.00 85.88 94 CYS A C 1
ATOM 701 O O . CYS A 1 94 ? 10.119 7.732 -4.702 1.00 85.88 94 CYS A O 1
ATOM 703 N N . ASN A 1 95 ? 8.058 6.908 -5.053 1.00 85.75 95 ASN A N 1
ATOM 704 C CA . ASN A 1 95 ? 8.471 5.736 -5.836 1.00 85.75 95 ASN A CA 1
ATOM 705 C C . ASN A 1 95 ? 7.903 5.765 -7.269 1.00 85.75 95 ASN A C 1
ATOM 707 O O . ASN A 1 95 ? 7.837 4.724 -7.923 1.00 85.75 95 ASN A O 1
ATOM 711 N N . TYR A 1 96 ? 7.456 6.928 -7.753 1.00 80.69 96 TYR A N 1
ATOM 712 C CA . TYR A 1 96 ? 6.958 7.073 -9.118 1.00 80.69 96 TYR A CA 1
ATOM 713 C C . TYR A 1 96 ? 8.113 7.018 -10.124 1.00 80.69 96 TYR A C 1
ATOM 715 O O . TYR A 1 96 ? 8.820 7.996 -10.347 1.00 80.69 96 TYR A O 1
ATOM 723 N N . ALA A 1 97 ? 8.281 5.857 -10.748 1.00 68.88 97 ALA A N 1
ATOM 724 C CA . ALA A 1 97 ? 9.407 5.552 -11.622 1.00 68.88 97 ALA A CA 1
ATOM 725 C C . ALA A 1 97 ? 9.086 5.582 -13.125 1.00 68.88 97 ALA A C 1
ATOM 727 O O . ALA A 1 97 ? 9.905 5.129 -13.922 1.00 68.88 97 ALA A O 1
ATOM 728 N N . ASP A 1 98 ? 7.915 6.076 -13.527 1.00 69.00 98 ASP A N 1
ATOM 729 C CA . ASP A 1 98 ? 7.548 6.097 -14.943 1.00 69.00 98 ASP A CA 1
ATOM 730 C C . ASP A 1 98 ? 8.336 7.190 -15.683 1.00 69.00 98 ASP A C 1
ATOM 732 O O . ASP A 1 98 ? 8.180 8.381 -15.420 1.00 69.00 98 ASP A O 1
ATOM 736 N N . THR A 1 99 ? 9.202 6.774 -16.607 1.00 59.16 99 THR A N 1
ATOM 737 C CA . THR A 1 99 ? 9.976 7.658 -17.492 1.00 59.16 99 THR A CA 1
ATOM 738 C C . THR A 1 99 ? 9.189 8.105 -18.718 1.00 59.16 99 THR A C 1
ATOM 740 O O . THR A 1 99 ? 9.593 9.046 -19.394 1.00 59.16 99 THR A O 1
ATOM 743 N N . SER A 1 100 ? 8.075 7.436 -19.027 1.00 56.47 100 SER A N 1
ATOM 744 C CA . SER A 1 100 ? 7.257 7.713 -20.209 1.00 56.47 100 SER A CA 1
ATOM 745 C C . SER A 1 100 ? 6.228 8.822 -19.981 1.00 56.47 100 SER A C 1
ATOM 747 O O . SER A 1 100 ? 5.614 9.306 -20.937 1.00 56.47 100 SER A O 1
ATOM 749 N N . ARG A 1 101 ? 6.025 9.236 -18.723 1.00 64.56 101 ARG A N 1
ATOM 750 C CA . ARG A 1 101 ? 5.059 10.267 -18.337 1.00 64.56 101 ARG A CA 1
ATOM 751 C C . ARG A 1 101 ? 5.584 11.144 -17.223 1.00 64.56 101 ARG A C 1
ATOM 753 O O . ARG A 1 101 ? 5.894 10.655 -16.137 1.00 64.56 101 ARG A O 1
ATOM 760 N N . ASP A 1 102 ? 5.527 12.446 -17.463 1.00 66.44 102 ASP A N 1
ATOM 761 C CA . ASP A 1 102 ? 5.744 13.430 -16.416 1.00 66.44 102 ASP A CA 1
ATOM 762 C C . ASP A 1 102 ? 4.714 13.270 -15.297 1.00 66.44 102 ASP A C 1
ATOM 764 O O . ASP A 1 102 ? 3.526 13.015 -15.521 1.00 66.44 102 ASP A O 1
ATOM 768 N N . LEU A 1 103 ? 5.196 13.438 -14.072 1.00 71.88 103 LEU A N 1
ATOM 769 C CA . LEU A 1 103 ? 4.380 13.398 -12.876 1.00 71.88 103 LEU A CA 1
ATOM 770 C C . LEU A 1 103 ? 3.433 14.605 -12.855 1.00 71.88 103 LEU A C 1
ATOM 772 O O . LEU A 1 103 ? 3.894 15.722 -12.639 1.00 71.88 103 LEU A O 1
ATOM 776 N N . ASP A 1 104 ? 2.124 14.402 -13.047 1.00 82.06 104 ASP A N 1
ATOM 777 C CA . ASP A 1 104 ? 1.126 15.477 -12.927 1.00 82.06 104 ASP A CA 1
ATOM 778 C C . ASP A 1 104 ? 0.728 15.693 -11.451 1.00 82.06 104 ASP A C 1
ATOM 780 O O . ASP A 1 104 ? -0.059 14.912 -10.893 1.00 82.06 104 ASP A O 1
ATOM 784 N N . PRO A 1 105 ? 1.189 16.778 -10.794 1.00 82.50 105 PRO A N 1
ATOM 785 C CA . PRO A 1 105 ? 0.909 17.008 -9.380 1.00 82.50 105 PRO A CA 1
ATOM 786 C C . PRO A 1 105 ? -0.584 17.225 -9.111 1.00 82.50 105 PRO A C 1
ATOM 788 O O . PRO A 1 105 ? -1.068 16.956 -8.008 1.00 82.50 105 PRO A O 1
ATOM 791 N N . ARG A 1 106 ? -1.347 17.701 -10.106 1.00 85.19 106 ARG A N 1
ATOM 792 C CA . ARG A 1 106 ? -2.789 17.941 -9.962 1.00 85.19 106 ARG A CA 1
ATOM 793 C C . ARG A 1 106 ? -3.555 16.630 -9.890 1.00 85.19 106 ARG A C 1
ATOM 795 O O . ARG A 1 106 ? -4.432 16.486 -9.043 1.00 85.19 106 ARG A O 1
ATOM 802 N N . GLN A 1 107 ? -3.194 15.656 -10.722 1.00 83.56 107 GLN A N 1
ATOM 803 C CA . GLN A 1 107 ? -3.815 14.331 -10.685 1.00 83.56 107 GLN A CA 1
ATOM 804 C C . GLN A 1 107 ? -3.519 13.615 -9.370 1.00 83.56 107 GLN A C 1
ATOM 806 O O . GLN A 1 107 ? -4.420 13.033 -8.770 1.00 83.56 107 GLN A O 1
ATOM 811 N N . MET A 1 108 ? -2.290 13.714 -8.864 1.00 82.88 108 MET A N 1
ATOM 812 C CA . MET A 1 108 ? -1.920 13.085 -7.593 1.00 82.88 108 MET A CA 1
ATOM 813 C C . MET A 1 108 ? -2.624 13.714 -6.395 1.00 82.88 108 MET A C 1
ATOM 815 O O . MET A 1 108 ? -3.108 13.002 -5.516 1.00 82.88 108 MET A O 1
ATOM 819 N N . THR A 1 109 ? -2.702 15.046 -6.358 1.00 87.00 109 THR A N 1
ATOM 820 C CA . THR A 1 109 ? -3.405 15.760 -5.285 1.00 87.00 109 THR A CA 1
ATOM 821 C C . THR A 1 109 ? -4.907 15.497 -5.333 1.00 87.00 109 THR A C 1
ATOM 823 O O . THR A 1 109 ? -5.506 15.270 -4.283 1.00 87.00 109 THR A O 1
ATOM 826 N N . ALA A 1 110 ? -5.508 15.435 -6.525 1.00 87.50 110 ALA A N 1
ATOM 827 C CA . ALA A 1 110 ? -6.904 15.041 -6.697 1.00 87.50 110 ALA A CA 1
ATOM 828 C C . ALA A 1 110 ? -7.152 13.595 -6.240 1.00 87.50 110 ALA A C 1
ATOM 830 O O . ALA A 1 110 ? -8.066 13.357 -5.451 1.00 87.50 110 ALA A O 1
ATOM 831 N N . ALA A 1 111 ? -6.311 12.643 -6.659 1.00 86.44 111 ALA A N 1
ATOM 832 C CA . ALA A 1 111 ? -6.409 11.243 -6.247 1.00 86.44 111 ALA A CA 1
ATOM 833 C C . ALA A 1 111 ? -6.297 11.090 -4.721 1.00 86.44 111 ALA A C 1
ATOM 835 O O . ALA A 1 111 ? -7.111 10.397 -4.113 1.00 86.44 111 ALA A O 1
ATOM 836 N N . TYR A 1 112 ? -5.348 11.791 -4.090 1.00 90.19 112 TYR A N 1
ATOM 837 C CA . TYR A 1 112 ? -5.205 11.837 -2.632 1.00 90.19 112 TYR A CA 1
ATOM 838 C C . TYR A 1 112 ? -6.429 12.454 -1.941 1.00 90.19 112 TYR A C 1
ATOM 840 O O . TYR A 1 112 ? -6.913 11.914 -0.945 1.00 90.19 112 TYR A O 1
ATOM 848 N N . ALA A 1 113 ? -6.952 13.571 -2.451 1.00 90.94 113 ALA A N 1
ATOM 849 C CA . ALA A 1 113 ? -8.108 14.236 -1.860 1.00 90.94 113 ALA A CA 1
ATOM 850 C C . ALA A 1 113 ? -9.356 13.343 -1.919 1.00 90.94 113 ALA A C 1
ATOM 852 O O . ALA A 1 113 ? -10.047 13.179 -0.913 1.00 90.94 113 ALA A O 1
ATOM 853 N N . VAL A 1 114 ? -9.611 12.714 -3.070 1.00 89.88 114 VAL A N 1
ATOM 854 C CA . VAL A 1 114 ? -10.743 11.801 -3.274 1.00 89.88 114 VAL A CA 1
ATOM 855 C C . VAL A 1 114 ? -10.598 10.545 -2.413 1.00 89.88 114 VAL A C 1
ATOM 857 O O . VAL A 1 114 ? -11.557 10.140 -1.748 1.00 89.88 114 VAL A O 1
ATOM 860 N N . SER A 1 115 ? -9.412 9.935 -2.366 1.00 88.62 115 SER A N 1
ATOM 861 C CA . SER A 1 115 ? -9.177 8.733 -1.558 1.00 88.62 115 SER A CA 1
ATOM 862 C C . SER A 1 115 ? -9.308 9.021 -0.061 1.00 88.62 115 SER A C 1
ATOM 864 O O . SER A 1 115 ? -9.951 8.272 0.671 1.00 88.62 115 SER A O 1
ATOM 866 N N . THR A 1 116 ? -8.784 10.155 0.397 1.00 90.50 116 THR A N 1
ATOM 867 C CA . THR A 1 116 ? -8.871 10.576 1.799 1.00 90.50 116 THR A CA 1
ATOM 868 C C . THR A 1 116 ? -10.302 10.909 2.197 1.00 90.50 116 THR A C 1
ATOM 870 O O . THR A 1 116 ? -10.792 10.403 3.206 1.00 90.50 116 THR A O 1
ATOM 873 N N . ALA A 1 117 ? -11.005 11.715 1.395 1.00 91.25 117 ALA A N 1
ATOM 874 C CA . ALA A 1 117 ? -12.388 12.087 1.670 1.00 91.25 117 ALA A CA 1
ATOM 875 C C . ALA A 1 117 ? -13.309 10.858 1.701 1.00 91.25 117 ALA A C 1
ATOM 877 O O . ALA A 1 117 ? -14.118 10.720 2.619 1.00 91.25 117 ALA A O 1
ATOM 878 N N . SER A 1 118 ? -13.155 9.939 0.742 1.00 88.06 118 SER A N 1
ATOM 879 C CA . SER A 1 118 ? -13.945 8.704 0.683 1.00 88.06 118 SER A CA 1
ATOM 880 C C . SER A 1 118 ? -13.652 7.764 1.857 1.00 88.06 118 SER A C 1
ATOM 882 O O . SER A 1 118 ? -14.596 7.282 2.487 1.00 88.06 118 SER A O 1
ATOM 884 N N . ALA A 1 119 ? -12.379 7.562 2.220 1.00 88.75 119 ALA A N 1
ATOM 885 C CA . ALA A 1 119 ? -12.001 6.752 3.378 1.00 88.75 119 ALA A CA 1
ATOM 886 C C . ALA A 1 119 ? -12.601 7.309 4.677 1.00 88.75 119 ALA A C 1
ATOM 888 O O . ALA A 1 119 ? -13.217 6.574 5.447 1.00 88.75 119 ALA A O 1
ATOM 889 N N . CYS A 1 120 ? -12.480 8.620 4.894 1.00 88.25 120 CYS A N 1
ATOM 890 C CA . CYS A 1 120 ? -13.027 9.301 6.063 1.00 88.25 120 CYS A CA 1
ATOM 891 C C . CYS A 1 120 ? -14.561 9.240 6.110 1.00 88.25 120 CYS A C 1
ATOM 893 O O . CYS A 1 120 ? -15.132 8.934 7.156 1.00 88.25 120 CYS A O 1
ATOM 895 N N . ALA A 1 121 ? -15.240 9.481 4.984 1.00 87.75 121 ALA A N 1
ATOM 896 C CA . ALA A 1 121 ? -16.698 9.437 4.913 1.00 87.75 121 ALA A CA 1
ATOM 897 C C . ALA A 1 121 ? -17.245 8.031 5.209 1.00 87.75 121 ALA A C 1
ATOM 899 O O . ALA A 1 121 ? -18.171 7.875 6.009 1.00 87.75 121 ALA A O 1
ATOM 900 N N . ILE A 1 122 ? -16.662 6.995 4.600 1.00 83.88 122 ILE A N 1
ATOM 901 C CA . ILE A 1 122 ? -17.085 5.606 4.819 1.00 83.88 122 ILE A CA 1
ATOM 902 C C . ILE A 1 122 ? -16.718 5.152 6.237 1.00 83.88 122 ILE A C 1
ATOM 904 O O . ILE A 1 122 ? -17.552 4.531 6.894 1.00 83.88 122 ILE A O 1
ATOM 908 N N . GLY A 1 123 ? -15.532 5.515 6.738 1.00 81.94 123 GLY A N 1
ATOM 909 C CA . GLY A 1 123 ? -15.081 5.204 8.098 1.00 81.94 123 GLY A CA 1
ATOM 910 C C . GLY A 1 123 ? -15.962 5.820 9.192 1.00 81.94 123 GLY A C 1
ATOM 911 O O . GLY A 1 123 ? -16.194 5.190 10.220 1.00 81.94 123 GLY A O 1
ATOM 912 N N . LEU A 1 124 ? -16.535 7.005 8.952 1.00 83.50 124 LEU A N 1
ATOM 913 C CA . LEU A 1 124 ? -17.536 7.625 9.833 1.00 83.50 124 LEU A CA 1
ATOM 914 C C . LEU A 1 124 ? -18.948 7.044 9.693 1.00 83.50 124 LEU A C 1
ATOM 916 O O . LEU A 1 124 ? -19.851 7.419 10.442 1.00 83.50 124 LEU A O 1
ATOM 920 N N . GLY A 1 125 ? -19.159 6.133 8.747 1.00 81.88 125 GLY A N 1
ATOM 921 C CA . GLY A 1 125 ? -20.428 5.447 8.594 1.00 81.88 125 GLY A CA 1
ATOM 922 C C . GLY A 1 125 ? -21.397 6.063 7.599 1.00 81.88 125 GLY A C 1
ATOM 923 O O . GLY A 1 125 ? -22.590 5.774 7.685 1.00 81.88 125 GLY A O 1
ATOM 924 N N . ALA A 1 126 ? -20.924 6.828 6.606 1.00 81.50 126 ALA A N 1
ATOM 925 C CA . ALA A 1 126 ? -21.770 7.313 5.505 1.00 81.50 126 ALA A CA 1
ATOM 926 C C . ALA A 1 126 ? -22.550 6.185 4.792 1.00 81.50 126 ALA A C 1
ATOM 928 O O . ALA A 1 126 ? -23.592 6.431 4.185 1.00 81.50 126 ALA A O 1
ATOM 929 N N . LEU A 1 127 ? -22.070 4.938 4.893 1.00 77.69 127 LEU A N 1
ATOM 930 C CA . LEU A 1 127 ? -22.711 3.750 4.329 1.00 77.69 127 LEU A CA 1
ATOM 931 C C . LEU A 1 127 ? -23.437 2.871 5.365 1.00 77.69 127 LEU A C 1
ATOM 933 O O . LEU A 1 127 ? -24.067 1.887 4.984 1.00 77.69 127 LEU A O 1
ATOM 937 N N . HIS A 1 128 ? -23.405 3.207 6.660 1.00 81.00 128 HIS A N 1
ATOM 938 C CA . HIS A 1 128 ? -23.977 2.361 7.717 1.00 81.00 128 HIS A CA 1
ATOM 939 C C . HIS A 1 128 ? -25.491 2.173 7.593 1.00 81.00 128 HIS A C 1
ATOM 941 O O . HIS A 1 128 ? -25.986 1.085 7.863 1.00 81.00 128 HIS A O 1
ATOM 947 N N . SER A 1 129 ? -26.222 3.199 7.152 1.00 76.06 129 SER A N 1
ATOM 948 C CA . SER A 1 129 ? -27.677 3.128 6.950 1.00 76.06 129 SER A CA 1
ATOM 949 C C . SER A 1 129 ? -28.086 2.326 5.711 1.00 76.06 129 SER A C 1
ATOM 951 O O . SER A 1 129 ? -29.243 1.933 5.591 1.00 76.06 129 SER A O 1
ATOM 953 N N . ARG A 1 130 ? -27.148 2.083 4.788 1.00 78.56 130 ARG A N 1
ATOM 954 C CA . ARG A 1 130 ? -27.381 1.376 3.518 1.00 78.56 130 ARG A CA 1
ATOM 955 C C . ARG A 1 130 ? -26.854 -0.056 3.527 1.00 78.56 130 ARG A C 1
ATOM 957 O O . ARG A 1 130 ? -27.180 -0.830 2.633 1.00 78.56 130 ARG A O 1
ATOM 964 N N . LEU A 1 131 ? -26.034 -0.404 4.515 1.00 77.00 131 LEU A N 1
ATOM 965 C CA . LEU A 1 131 ? -25.440 -1.725 4.651 1.00 77.00 131 LEU A CA 1
ATOM 966 C C . LEU A 1 131 ? -26.166 -2.544 5.726 1.00 77.00 131 LEU A C 1
ATOM 968 O O . LEU A 1 131 ? -26.494 -2.023 6.792 1.00 77.00 131 LEU A O 1
ATOM 972 N N . PRO A 1 132 ? -26.358 -3.856 5.517 1.00 79.88 132 PRO A N 1
ATOM 973 C CA . PRO A 1 132 ? -26.796 -4.737 6.587 1.00 79.88 132 PRO A CA 1
ATOM 974 C C . PRO A 1 132 ? -25.791 -4.702 7.748 1.00 79.88 132 PRO A C 1
ATOM 976 O O . PRO A 1 132 ? -24.580 -4.646 7.542 1.00 79.88 132 PRO A O 1
ATOM 979 N N . ARG A 1 133 ? -26.286 -4.818 8.986 1.00 74.69 133 ARG A N 1
ATOM 980 C CA . ARG A 1 133 ? -25.505 -4.718 10.241 1.00 74.69 133 ARG A CA 1
ATOM 981 C C . ARG A 1 133 ? -24.291 -5.659 10.330 1.00 74.69 133 ARG A C 1
ATOM 983 O O . ARG A 1 133 ? -23.383 -5.439 11.122 1.00 74.69 133 ARG A O 1
ATOM 990 N N . ARG A 1 134 ? -24.267 -6.731 9.533 1.00 71.56 134 ARG A N 1
ATOM 991 C CA . ARG A 1 134 ? -23.106 -7.631 9.420 1.00 71.56 134 ARG A CA 1
ATOM 992 C C . ARG A 1 134 ? -21.970 -7.017 8.590 1.00 71.56 134 ARG A C 1
ATOM 994 O O . ARG A 1 134 ? -20.812 -7.263 8.899 1.00 71.56 134 ARG A O 1
ATOM 1001 N N . LEU A 1 135 ? -22.297 -6.202 7.585 1.00 75.25 135 LEU A N 1
ATOM 1002 C CA . LEU A 1 135 ? -21.346 -5.522 6.701 1.00 75.25 135 LEU A CA 1
ATOM 1003 C C . LEU A 1 135 ? -20.874 -4.173 7.251 1.00 75.25 135 LEU A C 1
ATOM 1005 O O . LEU A 1 135 ? -19.788 -3.731 6.896 1.00 75.25 135 LEU A O 1
ATOM 1009 N N . THR A 1 136 ? -21.615 -3.545 8.170 1.00 73.94 136 THR A N 1
ATOM 1010 C CA . THR A 1 136 ? -21.145 -2.325 8.857 1.00 73.94 136 THR A CA 1
ATOM 1011 C C . THR A 1 136 ? -19.877 -2.577 9.675 1.00 73.94 136 THR A C 1
ATOM 1013 O O . THR A 1 136 ? -19.061 -1.683 9.842 1.00 73.94 136 THR A O 1
ATOM 1016 N N . LEU A 1 137 ? -19.656 -3.813 10.133 1.00 73.69 137 LEU A N 1
ATOM 1017 C CA . LEU A 1 137 ? -18.414 -4.216 10.803 1.00 73.69 137 LEU A CA 1
ATOM 1018 C C . LEU A 1 137 ? -17.209 -4.268 9.853 1.00 73.69 137 LEU A C 1
ATOM 1020 O O . LEU A 1 137 ? -16.075 -4.166 10.306 1.00 73.69 137 LEU A O 1
ATOM 1024 N N . ALA A 1 138 ? -17.449 -4.412 8.548 1.00 81.12 138 ALA A N 1
ATOM 1025 C CA . ALA A 1 138 ? -16.423 -4.338 7.516 1.00 81.12 138 ALA A CA 1
ATOM 1026 C C . ALA A 1 138 ? -16.237 -2.907 6.985 1.00 81.12 138 ALA A C 1
ATOM 1028 O O . ALA A 1 138 ? -15.435 -2.709 6.077 1.00 81.12 138 ALA A O 1
ATOM 1029 N N . ALA A 1 139 ? -16.939 -1.904 7.531 1.00 82.50 139 ALA A N 1
ATOM 1030 C CA . ALA A 1 139 ? -16.874 -0.526 7.044 1.00 82.50 139 ALA A CA 1
ATOM 1031 C C . ALA A 1 139 ? -15.444 0.045 6.977 1.00 82.50 139 ALA A C 1
ATOM 1033 O O . ALA A 1 139 ? -15.125 0.634 5.946 1.00 82.50 139 ALA A O 1
ATOM 1034 N N . PRO A 1 140 ? -14.543 -0.185 7.956 1.00 83.62 140 PRO A N 1
ATOM 1035 C CA . PRO A 1 140 ? -13.160 0.285 7.846 1.00 83.62 140 PRO A CA 1
ATOM 1036 C C . PRO A 1 140 ? -12.388 -0.366 6.690 1.00 83.62 140 PRO A C 1
ATOM 1038 O O . PRO A 1 140 ? -11.603 0.292 6.010 1.00 83.62 140 PRO A O 1
ATOM 1041 N N . HIS A 1 141 ? -12.638 -1.652 6.428 1.00 86.75 141 HIS A N 1
ATOM 1042 C CA . HIS A 1 141 ? -12.061 -2.357 5.284 1.00 86.75 141 HIS A CA 1
ATOM 1043 C C . HIS A 1 141 ? -12.624 -1.814 3.966 1.00 86.75 141 HIS A C 1
ATOM 1045 O O . HIS A 1 141 ? -11.856 -1.444 3.085 1.00 86.75 141 HIS A O 1
ATOM 1051 N N . LEU A 1 142 ? -13.949 -1.673 3.867 1.00 86.75 142 LEU A N 1
ATOM 1052 C CA . LEU A 1 142 ? -14.616 -1.099 2.698 1.00 86.75 142 LEU A CA 1
ATOM 1053 C C . LEU A 1 142 ? -14.123 0.325 2.415 1.00 86.75 142 LEU A C 1
ATOM 1055 O O . LEU A 1 142 ? -13.873 0.658 1.262 1.00 86.75 142 LEU A O 1
ATOM 1059 N N . ALA A 1 143 ? -13.922 1.144 3.449 1.00 87.06 143 ALA A N 1
ATOM 1060 C CA . ALA A 1 143 ? -13.365 2.486 3.323 1.00 87.06 143 ALA A CA 1
ATOM 1061 C C . ALA A 1 143 ? -11.996 2.471 2.629 1.00 87.06 143 ALA A C 1
ATOM 1063 O O . ALA A 1 143 ? -11.772 3.241 1.696 1.00 87.06 143 ALA A O 1
ATOM 1064 N N . LEU A 1 144 ? -11.102 1.563 3.042 1.00 86.31 144 LEU A N 1
ATOM 1065 C CA . LEU A 1 144 ? -9.807 1.384 2.388 1.00 86.31 144 LEU A CA 1
ATOM 1066 C C . LEU A 1 144 ? -9.944 0.846 0.962 1.00 86.31 144 LEU A C 1
ATOM 1068 O O . LEU A 1 144 ? -9.217 1.307 0.087 1.00 86.31 144 LEU A O 1
ATOM 1072 N N . CYS A 1 145 ? -10.879 -0.072 0.710 1.00 88.19 145 CYS A N 1
ATOM 1073 C CA . CYS A 1 145 ? -11.103 -0.611 -0.628 1.00 88.19 145 CYS A CA 1
ATOM 1074 C C . CYS A 1 145 ? -11.556 0.459 -1.620 1.00 88.19 145 CYS A C 1
ATOM 1076 O O . CYS A 1 145 ? -10.966 0.614 -2.687 1.00 88.19 145 CYS A O 1
ATOM 1078 N N . PHE A 1 146 ? -12.581 1.229 -1.250 1.00 86.62 146 PHE A N 1
ATOM 1079 C CA . PHE A 1 146 ? -13.100 2.312 -2.081 1.00 86.62 146 PHE A CA 1
ATOM 1080 C C . PHE A 1 146 ? -12.038 3.382 -2.327 1.00 86.62 146 PHE A C 1
ATOM 1082 O O . PHE A 1 146 ? -11.821 3.782 -3.468 1.00 86.62 146 PHE A O 1
ATOM 1089 N N . ALA A 1 147 ? -11.334 3.806 -1.278 1.00 86.88 147 ALA A N 1
ATOM 1090 C CA . ALA A 1 147 ? -10.275 4.796 -1.404 1.00 86.88 147 ALA A CA 1
ATOM 1091 C C . ALA A 1 147 ? -9.105 4.296 -2.264 1.00 86.88 147 ALA A C 1
ATOM 1093 O O . ALA A 1 147 ? -8.603 5.041 -3.104 1.00 86.88 147 ALA A O 1
ATOM 1094 N N . GLY A 1 148 ? -8.704 3.032 -2.094 1.00 84.94 148 GLY A N 1
ATOM 1095 C CA . GLY A 1 148 ? -7.680 2.380 -2.905 1.00 84.94 148 GLY A CA 1
ATOM 1096 C C . GLY A 1 148 ? -8.045 2.413 -4.384 1.00 84.94 148 GLY A C 1
ATOM 1097 O O . GLY A 1 148 ? -7.273 2.949 -5.175 1.00 84.94 148 GLY A O 1
ATOM 1098 N N . GLY A 1 149 ? -9.255 1.964 -4.731 1.00 84.75 149 GLY A N 1
ATOM 1099 C CA . GLY A 1 149 ? -9.739 1.951 -6.114 1.00 84.75 149 GLY A CA 1
ATOM 1100 C C . GLY A 1 149 ? -9.834 3.343 -6.740 1.00 84.75 149 GLY A C 1
ATOM 1101 O O . GLY A 1 149 ? -9.389 3.535 -7.864 1.00 84.75 149 GLY A O 1
ATOM 1102 N N . LEU A 1 150 ? -10.339 4.336 -6.000 1.00 84.19 150 LEU A N 1
ATOM 1103 C CA . LEU A 1 150 ? -10.423 5.724 -6.480 1.00 84.19 150 LEU A CA 1
ATOM 1104 C C . LEU A 1 150 ? -9.054 6.388 -6.649 1.00 84.19 150 LEU A C 1
ATOM 1106 O O . LEU A 1 150 ? -8.911 7.334 -7.417 1.00 84.19 150 LEU A O 1
ATOM 1110 N N . SER A 1 151 ? -8.055 5.916 -5.908 1.00 82.94 151 SER A N 1
ATOM 1111 C CA . SER A 1 151 ? -6.698 6.443 -5.984 1.00 82.94 151 SER A CA 1
ATOM 1112 C C . SER A 1 151 ? -5.847 5.795 -7.078 1.00 82.94 151 SER A C 1
ATOM 1114 O O . SER A 1 151 ? -4.751 6.282 -7.349 1.00 82.94 151 SER A O 1
ATOM 1116 N N . THR A 1 152 ? -6.300 4.688 -7.674 1.00 80.00 152 THR A N 1
ATOM 1117 C CA . THR A 1 152 ? -5.596 4.045 -8.784 1.00 80.00 152 THR A CA 1
ATOM 1118 C C . THR A 1 152 ? -5.831 4.868 -10.055 1.00 80.00 152 THR A C 1
ATOM 1120 O O . THR A 1 152 ? -6.978 4.992 -10.488 1.00 80.00 152 THR A O 1
ATOM 1123 N N . PRO A 1 153 ? -4.783 5.454 -10.665 1.00 71.06 153 PRO A N 1
ATOM 1124 C CA . PRO A 1 153 ? -4.955 6.261 -11.864 1.00 71.06 153 PRO A CA 1
ATOM 1125 C C . PRO A 1 153 ? -5.415 5.376 -13.023 1.00 71.06 153 PRO A C 1
ATOM 1127 O O . PRO A 1 153 ? -4.821 4.329 -13.291 1.00 71.06 153 PRO A O 1
ATOM 1130 N N . MET A 1 154 ? -6.456 5.807 -13.734 1.00 68.50 154 MET A N 1
ATOM 1131 C CA . MET A 1 154 ? -6.797 5.193 -15.012 1.00 68.50 154 MET A CA 1
ATOM 1132 C C . MET A 1 154 ? -5.771 5.647 -16.048 1.00 68.50 154 MET A C 1
ATOM 1134 O O . MET A 1 154 ? -5.573 6.840 -16.273 1.00 68.50 154 MET A O 1
ATOM 1138 N N . LEU A 1 155 ? -5.078 4.691 -16.657 1.00 69.56 155 LEU A N 1
ATOM 1139 C CA . LEU A 1 155 ? -4.100 4.977 -17.696 1.00 69.56 155 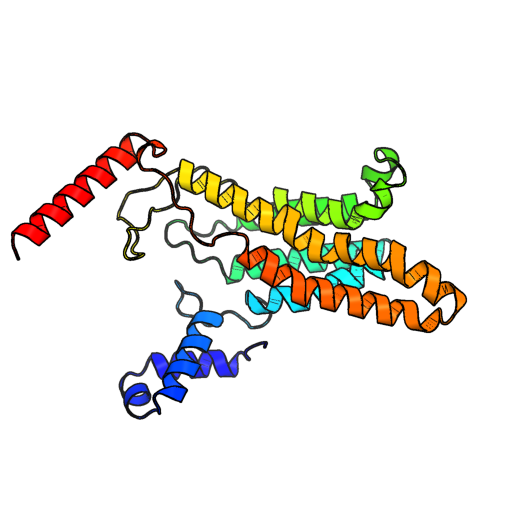LEU A CA 1
ATOM 1140 C C . LEU A 1 155 ? -4.835 5.071 -19.036 1.00 69.56 155 LEU A C 1
ATOM 1142 O O . LEU A 1 155 ? -5.123 4.056 -19.658 1.00 69.56 155 LEU A O 1
ATOM 1146 N N . GLU A 1 156 ? -5.148 6.296 -19.461 1.00 63.97 156 GLU A N 1
ATOM 1147 C CA . GLU A 1 156 ? -5.792 6.544 -20.763 1.00 63.97 156 GLU A CA 1
ATOM 1148 C C . GLU A 1 156 ? -4.831 6.345 -21.943 1.00 63.97 156 GLU A C 1
ATOM 1150 O O . GLU A 1 156 ? -5.242 5.950 -23.029 1.00 63.97 156 GLU A O 1
ATOM 1155 N N . ARG A 1 157 ? -3.533 6.599 -21.734 1.00 66.88 157 ARG A N 1
ATOM 1156 C CA . ARG A 1 157 ? -2.483 6.298 -22.719 1.00 66.88 157 ARG A CA 1
ATOM 1157 C C . ARG A 1 157 ? -1.926 4.889 -22.478 1.00 66.88 157 ARG A C 1
ATOM 1159 O O . ARG A 1 157 ? -2.022 4.367 -21.363 1.00 66.88 157 ARG A O 1
ATOM 1166 N N . GLY A 1 158 ? -1.303 4.295 -23.493 1.00 71.50 158 GLY A N 1
ATOM 1167 C CA . GLY A 1 158 ? -0.622 3.005 -23.368 1.00 71.50 158 GLY A CA 1
ATOM 1168 C C . GLY A 1 158 ? 0.590 3.040 -22.427 1.00 71.50 158 GLY A C 1
ATOM 1169 O O . GLY A 1 158 ? 1.112 4.111 -22.107 1.00 71.50 158 GLY A O 1
ATOM 1170 N N . VAL A 1 159 ? 1.025 1.864 -21.973 1.00 78.50 159 VAL A N 1
ATOM 1171 C CA . VAL A 1 159 ? 2.275 1.656 -21.211 1.00 78.50 159 VAL A CA 1
ATOM 1172 C C . VAL A 1 159 ? 3.332 1.087 -22.166 1.00 78.50 159 VAL A C 1
ATOM 1174 O O . VAL A 1 159 ? 2.948 0.312 -23.052 1.00 78.50 159 VAL A O 1
ATOM 1177 N N . PRO A 1 160 ? 4.619 1.476 -22.050 1.00 80.31 160 PRO A N 1
ATOM 1178 C CA . PRO A 1 160 ? 5.688 0.913 -22.873 1.00 80.31 160 PRO A CA 1
ATOM 1179 C C . PRO A 1 160 ? 5.768 -0.610 -22.724 1.00 80.31 160 PRO A C 1
ATOM 1181 O O . PRO A 1 160 ? 5.671 -1.136 -21.614 1.00 80.31 160 PRO A O 1
ATOM 1184 N N . LEU A 1 161 ? 5.936 -1.312 -23.846 1.00 80.56 161 LEU A N 1
ATOM 1185 C CA . LEU A 1 161 ? 6.174 -2.755 -23.838 1.00 80.56 161 LEU A CA 1
ATOM 1186 C C . LEU A 1 161 ? 7.655 -3.038 -23.590 1.00 80.56 161 LEU A C 1
ATOM 1188 O O . LEU A 1 161 ? 8.518 -2.303 -24.063 1.00 80.56 161 LEU A O 1
ATOM 1192 N N . LEU A 1 162 ? 7.933 -4.097 -22.837 1.00 79.94 162 LEU A N 1
ATOM 1193 C CA . LEU A 1 162 ? 9.284 -4.599 -22.614 1.00 79.94 162 LEU A CA 1
ATOM 1194 C C . LEU A 1 162 ? 9.514 -5.801 -23.532 1.00 79.94 162 LEU A C 1
ATOM 1196 O O . LEU A 1 162 ? 8.601 -6.610 -23.721 1.00 79.94 162 LEU A O 1
ATOM 1200 N N . ASP A 1 163 ? 10.715 -5.910 -24.083 1.00 77.88 163 ASP A N 1
ATOM 1201 C CA . ASP A 1 163 ? 11.169 -7.103 -24.787 1.00 77.88 163 ASP A CA 1
ATOM 1202 C C . ASP A 1 163 ? 11.492 -8.252 -23.805 1.00 77.88 163 ASP A C 1
ATOM 1204 O O . ASP A 1 163 ? 11.417 -8.104 -22.580 1.00 77.88 163 ASP A O 1
ATOM 1208 N N . GLU A 1 164 ? 11.861 -9.423 -24.333 1.00 74.69 164 GLU A N 1
ATOM 1209 C CA . GLU A 1 164 ? 12.238 -10.586 -23.510 1.00 74.69 164 GLU A CA 1
ATOM 1210 C C . GLU A 1 164 ? 13.493 -10.344 -22.654 1.00 74.69 164 GLU A C 1
ATOM 1212 O O . GLU A 1 164 ? 13.704 -11.037 -21.657 1.00 74.69 164 GLU A O 1
ATOM 1217 N N . SER A 1 165 ? 14.309 -9.348 -23.011 1.00 67.06 165 SER A N 1
ATOM 1218 C CA . SER A 1 165 ? 15.498 -8.940 -22.260 1.00 67.06 165 SER A CA 1
ATOM 1219 C C . SER A 1 165 ? 15.195 -7.925 -21.148 1.00 67.06 165 SER A C 1
ATOM 1221 O O . SER A 1 165 ? 16.084 -7.570 -20.372 1.00 67.06 165 SER A O 1
ATOM 1223 N N . GLY A 1 166 ? 13.932 -7.499 -21.017 1.00 66.25 166 GLY A N 1
ATOM 1224 C CA . GLY A 1 166 ? 13.484 -6.524 -20.025 1.00 66.25 166 GLY A CA 1
ATOM 1225 C C . GLY A 1 166 ? 13.762 -5.071 -20.418 1.00 66.25 166 GLY A C 1
ATOM 1226 O O . GLY A 1 166 ? 13.653 -4.183 -19.570 1.00 66.25 166 GLY A O 1
ATOM 1227 N N . VAL A 1 167 ? 14.107 -4.815 -21.680 1.00 74.38 167 VAL A N 1
ATOM 1228 C CA . VAL A 1 167 ? 14.359 -3.480 -22.228 1.00 74.38 167 VAL A CA 1
ATOM 1229 C C . VAL A 1 167 ? 13.084 -2.947 -22.874 1.00 74.38 167 VAL A C 1
ATOM 1231 O O . VAL A 1 167 ? 12.356 -3.665 -23.554 1.00 74.38 167 VAL A O 1
ATOM 1234 N N . ALA A 1 168 ? 12.777 -1.671 -22.639 1.00 73.50 168 ALA A N 1
ATOM 1235 C CA . ALA A 1 168 ? 11.609 -1.037 -23.236 1.00 73.50 168 ALA A CA 1
ATOM 1236 C C . ALA A 1 168 ? 11.773 -0.901 -24.751 1.00 73.50 168 ALA A C 1
ATOM 1238 O O . ALA A 1 168 ? 12.727 -0.280 -25.220 1.00 73.50 168 ALA A O 1
ATOM 1239 N N . ILE A 1 169 ? 10.793 -1.416 -25.488 1.00 74.94 169 ILE A N 1
ATOM 1240 C CA . ILE A 1 169 ? 10.702 -1.281 -26.935 1.00 74.94 169 ILE A CA 1
ATOM 1241 C C . ILE A 1 169 ? 10.435 0.196 -27.270 1.00 74.94 169 ILE A C 1
ATOM 1243 O O . ILE A 1 169 ? 9.382 0.739 -26.896 1.00 74.94 169 ILE A O 1
ATOM 1247 N N . PRO A 1 170 ? 11.347 0.884 -27.979 1.00 68.12 170 PRO A N 1
ATOM 1248 C CA . PRO A 1 170 ? 11.194 2.303 -28.269 1.00 68.12 170 PRO A CA 1
ATOM 1249 C C . PRO A 1 170 ? 9.931 2.591 -29.093 1.00 68.12 170 PRO A C 1
ATOM 1251 O O . PRO A 1 170 ? 9.736 2.068 -30.187 1.00 68.12 170 PRO A O 1
ATOM 1254 N N . GLY A 1 171 ? 9.066 3.475 -28.588 1.00 66.62 171 GLY A N 1
ATOM 1255 C CA . GLY A 1 171 ? 7.897 3.961 -29.332 1.00 66.62 171 GLY A CA 1
ATOM 1256 C C . GLY A 1 171 ? 6.739 2.965 -29.469 1.00 66.62 171 GLY A C 1
ATOM 1257 O O . GLY A 1 171 ? 5.790 3.250 -30.206 1.00 66.62 171 GLY A O 1
ATOM 1258 N N . VAL A 1 172 ? 6.772 1.829 -28.766 1.00 74.56 172 VAL A N 1
ATOM 1259 C CA . VAL A 1 172 ? 5.642 0.894 -28.693 1.00 74.56 172 VAL A CA 1
ATOM 1260 C C . VAL A 1 172 ? 4.976 1.014 -27.331 1.00 74.56 172 VAL A C 1
ATOM 1262 O O . VAL A 1 172 ? 5.554 0.695 -26.296 1.00 74.56 172 VAL A O 1
ATOM 1265 N N . SER A 1 173 ? 3.730 1.480 -27.341 1.00 77.25 173 SER A N 1
ATOM 1266 C CA . SER A 1 173 ? 2.888 1.570 -26.151 1.00 77.25 173 SER A CA 1
ATOM 1267 C C . SER A 1 173 ? 1.593 0.813 -26.393 1.00 77.25 173 SER A C 1
ATOM 1269 O O . SER A 1 173 ? 1.083 0.837 -27.510 1.00 77.25 173 SER A O 1
ATOM 1271 N N . SER A 1 174 ? 1.073 0.148 -25.363 1.00 80.69 174 SER A N 1
ATOM 1272 C CA . SER A 1 174 ? -0.165 -0.628 -25.463 1.00 80.69 174 SER A CA 1
ATOM 1273 C C . SER A 1 174 ? -1.172 -0.204 -24.404 1.00 80.69 174 SER A C 1
ATOM 1275 O O . SER A 1 174 ? -0.862 -0.179 -23.207 1.00 80.69 174 SER A O 1
ATOM 1277 N N . THR A 1 175 ? -2.399 0.100 -24.831 1.00 80.56 175 THR A N 1
ATOM 1278 C CA . THR A 1 175 ? -3.511 0.380 -23.905 1.00 80.56 175 THR A CA 1
ATOM 1279 C C . THR A 1 175 ? -4.020 -0.889 -23.217 1.00 80.56 175 THR A C 1
ATOM 1281 O O . THR A 1 175 ? -4.399 -0.844 -22.046 1.00 80.56 175 THR A O 1
ATOM 1284 N N . ALA A 1 176 ? -3.945 -2.045 -23.885 1.00 79.38 176 ALA A N 1
ATOM 1285 C CA . ALA A 1 176 ? -4.268 -3.345 -23.295 1.00 79.38 176 ALA A CA 1
ATOM 1286 C C . ALA A 1 176 ? -3.326 -3.674 -22.122 1.00 79.38 176 ALA A C 1
ATOM 1288 O O . ALA A 1 176 ? -3.784 -4.055 -21.041 1.00 79.38 176 ALA A O 1
ATOM 1289 N N . ALA A 1 177 ? -2.020 -3.427 -22.294 1.00 80.94 177 ALA A N 1
ATOM 1290 C CA . ALA A 1 177 ? -1.032 -3.545 -21.218 1.00 80.94 177 ALA A CA 1
ATOM 1291 C C . ALA A 1 177 ? -1.312 -2.564 -20.077 1.00 80.94 177 ALA A C 1
ATOM 1293 O O . ALA A 1 177 ? -1.256 -2.940 -18.902 1.00 80.94 177 ALA A O 1
ATOM 1294 N N . ALA A 1 178 ? -1.677 -1.325 -20.414 1.00 80.19 178 ALA A N 1
ATOM 1295 C CA . ALA A 1 178 ? -2.032 -0.304 -19.437 1.00 80.19 178 ALA A CA 1
ATOM 1296 C C . ALA A 1 178 ? -3.222 -0.741 -18.572 1.00 80.19 178 ALA A C 1
ATOM 1298 O O . ALA A 1 178 ? -3.150 -0.690 -17.344 1.00 80.19 178 ALA A O 1
ATOM 1299 N N . ARG A 1 179 ? -4.285 -1.252 -19.199 1.00 82.62 179 ARG A N 1
ATOM 1300 C CA . ARG A 1 179 ? -5.479 -1.739 -18.505 1.00 82.62 179 ARG A CA 1
ATOM 1301 C C . ARG A 1 179 ? -5.166 -2.908 -17.576 1.00 82.62 179 ARG A C 1
ATOM 1303 O O . ARG A 1 179 ? -5.521 -2.849 -16.403 1.00 82.62 179 ARG A O 1
ATOM 1310 N N . ALA A 1 180 ? -4.466 -3.930 -18.062 1.00 82.75 180 ALA A N 1
ATOM 1311 C CA . ALA A 1 180 ? -4.091 -5.082 -17.244 1.00 82.75 180 ALA A CA 1
ATOM 1312 C C . ALA A 1 180 ? -3.198 -4.684 -16.050 1.00 82.75 180 ALA A C 1
ATOM 1314 O O . ALA A 1 180 ? -3.341 -5.219 -14.949 1.00 82.75 180 ALA A O 1
ATOM 1315 N N . THR A 1 181 ? -2.315 -3.699 -16.241 1.00 81.69 181 THR A N 1
ATOM 1316 C CA . THR A 1 181 ? -1.481 -3.139 -15.165 1.00 81.69 181 THR A CA 1
ATOM 1317 C C . THR A 1 181 ? -2.336 -2.418 -14.120 1.00 81.69 181 THR A C 1
ATOM 1319 O O . THR A 1 181 ? -2.180 -2.664 -12.924 1.00 81.69 181 THR A O 1
ATOM 1322 N N . VAL A 1 182 ? -3.282 -1.577 -14.555 1.00 83.56 182 VAL A N 1
ATOM 1323 C CA . VAL A 1 182 ? -4.224 -0.872 -13.669 1.00 83.56 182 VAL A CA 1
ATOM 1324 C C . VAL A 1 182 ? -5.097 -1.854 -12.897 1.00 83.56 182 VAL A C 1
ATOM 1326 O O . VAL A 1 182 ? -5.271 -1.687 -11.695 1.00 83.56 182 VAL A O 1
ATOM 1329 N N . GLU A 1 183 ? -5.606 -2.901 -13.545 1.00 84.50 183 GLU A N 1
ATOM 1330 C CA . GLU A 1 183 ? -6.432 -3.928 -12.903 1.00 84.50 183 GLU A CA 1
ATOM 1331 C C . GLU A 1 183 ? -5.661 -4.662 -11.795 1.00 84.50 183 GLU A C 1
ATOM 1333 O O . GLU A 1 183 ? -6.182 -4.836 -10.692 1.00 84.50 183 GLU A O 1
ATOM 1338 N N . ARG A 1 184 ? -4.394 -5.025 -12.032 1.00 84.81 184 ARG A N 1
ATOM 1339 C CA . ARG A 1 184 ? -3.532 -5.640 -11.006 1.00 84.81 184 ARG A CA 1
ATOM 1340 C C . ARG A 1 184 ? -3.180 -4.674 -9.878 1.00 84.81 184 ARG A C 1
ATOM 1342 O O . ARG A 1 184 ? -3.206 -5.062 -8.709 1.00 84.81 184 ARG A O 1
ATOM 1349 N N . ALA A 1 185 ? -2.879 -3.419 -10.207 1.00 82.88 185 ALA A N 1
ATOM 1350 C CA . ALA A 1 185 ? -2.607 -2.385 -9.215 1.00 82.88 185 ALA A CA 1
ATOM 1351 C C . ALA A 1 185 ? -3.835 -2.127 -8.329 1.00 82.88 185 ALA A C 1
ATOM 1353 O O . ALA A 1 185 ? -3.711 -2.086 -7.105 1.00 82.88 185 ALA A O 1
ATOM 1354 N N . ALA A 1 186 ? -5.022 -2.035 -8.933 1.00 85.69 186 ALA A N 1
ATOM 1355 C CA . ALA A 1 186 ? -6.293 -1.917 -8.231 1.00 85.69 186 ALA A CA 1
ATOM 1356 C C . ALA A 1 186 ? -6.568 -3.156 -7.370 1.00 85.69 186 ALA A C 1
ATOM 1358 O O . ALA A 1 186 ? -6.931 -3.015 -6.207 1.00 85.69 186 ALA A O 1
ATOM 1359 N N . LEU A 1 187 ? -6.329 -4.371 -7.872 1.00 86.62 187 LEU A N 1
ATOM 1360 C CA . LEU A 1 187 ? -6.477 -5.597 -7.082 1.00 86.62 187 LEU A CA 1
ATOM 1361 C C . LEU A 1 187 ? -5.598 -5.568 -5.823 1.00 86.62 187 LEU A C 1
ATOM 1363 O O . LEU A 1 187 ? -6.069 -5.865 -4.723 1.00 86.62 187 LEU A O 1
ATOM 1367 N N . LEU A 1 188 ? -4.333 -5.168 -5.956 1.00 85.69 188 LEU A N 1
ATOM 1368 C CA . LEU A 1 188 ? -3.422 -5.056 -4.820 1.00 85.69 188 LEU A CA 1
ATOM 1369 C C . LEU A 1 188 ? -3.859 -3.960 -3.841 1.00 85.69 188 LEU A C 1
ATOM 1371 O O . LEU A 1 188 ? -4.041 -4.235 -2.655 1.00 85.69 188 LEU A O 1
ATOM 1375 N N . GLN A 1 189 ? -4.042 -2.731 -4.328 1.00 80.75 189 GLN A N 1
ATOM 1376 C CA . GLN A 1 189 ? -4.251 -1.542 -3.495 1.00 80.75 189 GLN A CA 1
ATOM 1377 C C . GLN A 1 189 ? -5.675 -1.425 -2.944 1.00 80.75 189 GLN A C 1
ATOM 1379 O O . GLN A 1 189 ? -5.858 -0.949 -1.826 1.00 80.75 189 GLN A O 1
ATOM 1384 N N . ALA A 1 190 ? -6.679 -1.852 -3.708 1.00 85.69 190 ALA A N 1
ATOM 1385 C CA . ALA A 1 190 ? -8.084 -1.755 -3.334 1.00 85.69 190 ALA A CA 1
ATOM 1386 C C . ALA A 1 190 ? -8.608 -3.026 -2.660 1.00 85.69 190 ALA A C 1
ATOM 1388 O O . ALA A 1 190 ? -9.588 -2.950 -1.932 1.00 85.69 190 ALA A O 1
ATOM 1389 N N . VAL A 1 191 ? -8.003 -4.199 -2.865 1.00 86.56 191 VAL A N 1
ATOM 1390 C CA . VAL A 1 191 ? -8.577 -5.454 -2.347 1.00 86.56 191 VAL A CA 1
ATOM 1391 C C . VAL A 1 191 ? -7.614 -6.162 -1.411 1.00 86.56 191 VAL A C 1
ATOM 1393 O O . VAL A 1 191 ? -7.886 -6.266 -0.215 1.00 86.56 191 VAL A O 1
ATOM 1396 N N . LEU A 1 192 ? -6.480 -6.630 -1.928 1.00 87.88 192 LEU A N 1
ATOM 1397 C CA . LEU A 1 192 ? -5.619 -7.562 -1.202 1.00 87.88 192 LEU A CA 1
ATOM 1398 C C . LEU A 1 192 ? -4.942 -6.919 0.011 1.00 87.88 192 LEU A C 1
ATOM 1400 O O . LEU A 1 192 ? -5.018 -7.462 1.114 1.00 87.88 192 LEU A O 1
ATOM 1404 N N . VAL A 1 193 ? -4.329 -5.745 -0.157 1.00 88.12 193 VAL A N 1
ATOM 1405 C CA . VAL A 1 193 ? -3.657 -5.030 0.938 1.00 88.12 193 VAL A CA 1
ATOM 1406 C C . VAL A 1 193 ? -4.656 -4.636 2.041 1.00 88.12 193 VAL A C 1
ATOM 1408 O O . VAL A 1 193 ? -4.429 -5.006 3.198 1.00 88.12 193 VAL A O 1
ATOM 1411 N N . PRO A 1 194 ? -5.793 -3.968 1.742 1.00 88.38 194 PRO A N 1
ATOM 1412 C CA . PRO A 1 194 ? -6.821 -3.697 2.746 1.00 88.38 194 PRO A CA 1
ATOM 1413 C C . PRO A 1 194 ? -7.380 -4.950 3.423 1.00 88.38 194 PRO A C 1
ATOM 1415 O O . PRO A 1 194 ? -7.750 -4.898 4.600 1.00 88.38 194 PRO A O 1
ATOM 1418 N N . ALA A 1 195 ? -7.479 -6.074 2.704 1.00 89.38 195 ALA A N 1
ATOM 1419 C CA . ALA A 1 195 ? -7.972 -7.326 3.269 1.00 89.38 195 ALA A CA 1
ATOM 1420 C C . ALA A 1 195 ? -6.989 -7.900 4.294 1.00 89.38 195 ALA A C 1
ATOM 1422 O O . ALA A 1 195 ? -7.404 -8.267 5.395 1.00 89.38 195 ALA A O 1
ATOM 1423 N N . CYS A 1 196 ? -5.692 -7.896 3.977 1.00 90.69 196 CYS A N 1
ATOM 1424 C CA . CYS A 1 196 ? -4.636 -8.311 4.900 1.00 90.69 196 CYS A CA 1
ATOM 1425 C C . CYS A 1 196 ? -4.552 -7.389 6.125 1.00 90.69 196 CYS A C 1
ATOM 1427 O O . CYS A 1 196 ? -4.295 -7.859 7.232 1.00 90.69 196 CYS A O 1
ATOM 1429 N N . ALA A 1 197 ? -4.787 -6.086 5.945 1.00 88.88 197 ALA A N 1
ATOM 1430 C CA . ALA A 1 197 ? -4.656 -5.097 7.011 1.00 88.88 197 ALA A CA 1
ATOM 1431 C C . ALA A 1 197 ? -5.853 -5.027 7.960 1.00 88.88 197 ALA A C 1
ATOM 1433 O O . ALA A 1 197 ? -5.660 -4.841 9.159 1.00 88.88 197 ALA A O 1
ATOM 1434 N N . LEU A 1 198 ? -7.078 -5.171 7.448 1.00 89.88 198 LEU A N 1
ATOM 1435 C CA . LEU A 1 198 ? -8.287 -4.967 8.247 1.00 89.88 198 LEU A CA 1
ATOM 1436 C C . LEU A 1 198 ? -9.242 -6.158 8.216 1.00 89.88 198 LEU A C 1
ATOM 1438 O O . LEU A 1 198 ? -9.718 -6.554 9.276 1.00 89.88 198 LEU A O 1
ATOM 1442 N N . LEU A 1 199 ?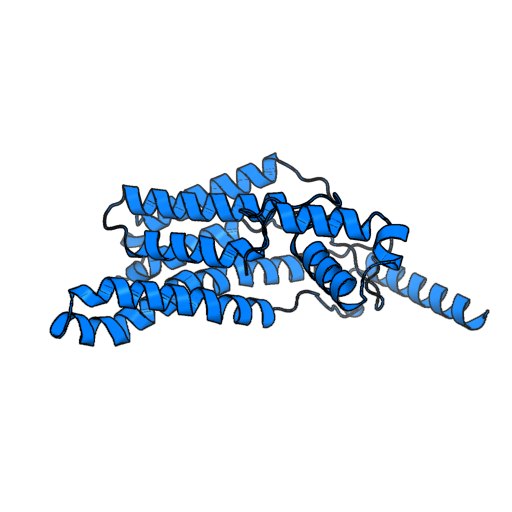 -9.522 -6.763 7.058 1.00 90.88 199 LEU A N 1
ATOM 1443 C CA . LEU A 1 199 ? -10.563 -7.799 6.969 1.00 90.88 199 LEU A CA 1
ATOM 1444 C C . LEU A 1 199 ? -10.173 -9.085 7.708 1.00 90.88 199 LEU A C 1
ATOM 1446 O O . LEU A 1 199 ? -10.895 -9.528 8.602 1.00 90.88 199 LEU A O 1
ATOM 1450 N N . VAL A 1 200 ? -9.025 -9.664 7.349 1.00 92.25 200 VAL A N 1
ATOM 1451 C CA . VAL A 1 200 ? -8.507 -10.905 7.938 1.00 92.25 200 VAL A CA 1
ATOM 1452 C C . VAL A 1 200 ? -8.279 -10.773 9.447 1.00 92.25 200 VAL A C 1
ATOM 1454 O O . VAL A 1 200 ? -8.840 -11.583 10.190 1.00 92.25 200 VAL A O 1
ATOM 1457 N N . PRO A 1 201 ? -7.540 -9.764 9.955 1.00 91.56 201 PRO A N 1
ATOM 1458 C CA . PRO A 1 201 ? -7.308 -9.665 11.389 1.00 91.56 201 PRO A CA 1
ATOM 1459 C C . PRO A 1 201 ? -8.606 -9.393 12.151 1.00 91.56 201 PRO A C 1
ATOM 1461 O O . PRO A 1 201 ? -8.826 -10.018 13.184 1.00 91.56 201 PRO A O 1
ATOM 1464 N N . THR A 1 202 ? -9.525 -8.570 11.629 1.00 89.06 202 THR A N 1
ATOM 1465 C CA . THR A 1 202 ? -10.839 -8.369 12.269 1.00 89.06 202 THR A CA 1
ATOM 1466 C C . THR A 1 202 ? -11.635 -9.671 12.344 1.00 89.06 202 THR A C 1
ATOM 1468 O O . THR A 1 202 ? -12.245 -9.957 13.377 1.00 89.06 202 THR A O 1
ATOM 1471 N N . ALA A 1 203 ? -11.617 -10.492 11.290 1.00 90.62 203 ALA A N 1
ATOM 1472 C CA . ALA A 1 203 ? -12.290 -11.786 11.289 1.00 90.62 203 ALA A CA 1
ATOM 1473 C C . ALA A 1 203 ? -11.697 -12.737 12.342 1.00 90.62 203 ALA A C 1
ATOM 1475 O O . ALA A 1 203 ? -12.446 -13.292 13.146 1.00 90.62 203 ALA A O 1
ATOM 1476 N N . VAL A 1 204 ? -10.367 -12.863 12.402 1.00 92.06 204 VAL A N 1
ATOM 1477 C CA . VAL A 1 204 ? -9.663 -13.710 13.385 1.00 92.06 204 VAL A CA 1
ATOM 1478 C C . VAL A 1 204 ? -9.906 -13.223 14.812 1.00 92.06 204 VAL A C 1
ATOM 1480 O O . VAL A 1 204 ? -10.258 -14.016 15.690 1.00 92.06 204 VAL A O 1
ATOM 1483 N N . ILE A 1 205 ? -9.791 -11.914 15.050 1.00 90.94 205 ILE A N 1
ATOM 1484 C CA . ILE A 1 205 ? -10.036 -11.321 16.366 1.00 90.94 205 ILE A CA 1
ATOM 1485 C C . ILE A 1 205 ? -11.459 -11.636 16.822 1.00 90.94 205 ILE A C 1
ATOM 1487 O O . ILE A 1 205 ? -11.659 -12.045 17.958 1.00 90.94 205 ILE A O 1
ATOM 1491 N N . ARG A 1 206 ? -12.461 -11.489 15.952 1.00 88.19 206 ARG A N 1
ATOM 1492 C CA . ARG A 1 206 ? -13.866 -11.688 16.329 1.00 88.19 206 ARG A CA 1
ATOM 1493 C C . ARG A 1 206 ? -14.268 -13.151 16.462 1.00 88.19 206 ARG A C 1
ATOM 1495 O O . ARG A 1 206 ? -15.058 -13.466 17.347 1.00 88.19 206 ARG A O 1
ATOM 1502 N N . ALA A 1 207 ? -13.785 -14.017 15.577 1.00 90.56 207 ALA A N 1
ATOM 1503 C CA . ALA A 1 207 ? -14.175 -15.423 15.548 1.00 90.56 207 ALA A CA 1
ATOM 1504 C C . ALA A 1 207 ? -13.403 -16.264 16.572 1.00 90.56 207 ALA A C 1
ATOM 1506 O O . ALA A 1 207 ? -13.961 -17.202 17.134 1.00 90.56 207 ALA A O 1
ATOM 1507 N N . VAL A 1 208 ? -12.137 -15.919 16.829 1.00 92.00 208 VAL A N 1
ATOM 1508 C CA . VAL A 1 208 ? -11.228 -16.735 17.642 1.00 92.00 208 VAL A CA 1
ATOM 1509 C C . VAL A 1 208 ? -10.840 -16.014 18.923 1.00 92.00 208 VAL A C 1
ATOM 1511 O O . VAL A 1 208 ? -11.135 -16.506 20.008 1.00 92.00 208 VAL A O 1
ATOM 1514 N N . LEU A 1 209 ? -10.215 -14.838 18.841 1.00 91.44 209 LEU A N 1
ATOM 1515 C CA . LEU A 1 209 ? -9.614 -14.220 20.029 1.00 91.44 209 LEU A CA 1
ATOM 1516 C C . LEU A 1 209 ? -10.653 -13.694 21.014 1.00 91.44 209 LEU A C 1
ATOM 1518 O O . LEU A 1 209 ? -10.555 -13.953 22.210 1.00 91.44 209 LEU A O 1
ATOM 1522 N N . ALA A 1 210 ? -11.664 -12.983 20.527 1.00 89.00 210 ALA A N 1
ATOM 1523 C CA . ALA A 1 210 ? -12.636 -12.322 21.372 1.00 89.00 210 ALA A CA 1
ATOM 1524 C C . ALA A 1 210 ? -13.465 -13.325 22.209 1.00 89.00 210 ALA A C 1
ATOM 1526 O O . ALA A 1 210 ? -13.500 -13.179 23.430 1.00 89.00 210 ALA A O 1
ATOM 1527 N N . PRO A 1 211 ? -14.065 -14.390 21.643 1.00 91.06 211 PRO A N 1
ATOM 1528 C CA . PRO A 1 211 ? -14.857 -15.336 22.430 1.00 91.06 211 PRO A CA 1
ATOM 1529 C C . PRO A 1 211 ? -14.087 -15.992 23.584 1.00 91.06 211 PRO A C 1
ATOM 1531 O O . PRO A 1 211 ? -14.701 -16.309 24.604 1.00 91.06 211 PRO A O 1
ATOM 1534 N N . HIS A 1 212 ? -12.772 -16.176 23.424 1.00 89.44 212 HIS A N 1
ATOM 1535 C CA . HIS A 1 212 ? -11.897 -16.788 24.421 1.00 89.44 212 HIS A CA 1
ATOM 1536 C C . HIS A 1 212 ? -11.363 -15.749 25.420 1.00 89.44 212 HIS A C 1
ATOM 1538 O O . HIS A 1 212 ? -11.585 -15.882 26.622 1.00 89.44 212 HIS A O 1
ATOM 1544 N N . LEU A 1 213 ? -10.714 -14.685 24.934 1.00 90.62 213 LEU A N 1
ATOM 1545 C CA . LEU A 1 213 ? -10.009 -13.709 25.772 1.00 90.62 213 LEU A CA 1
ATOM 1546 C C . LEU A 1 213 ? -10.939 -12.784 26.554 1.00 90.62 213 LEU A C 1
ATOM 1548 O O . LEU A 1 213 ? -10.572 -12.382 27.651 1.00 90.62 213 LEU A O 1
ATOM 1552 N N . TRP A 1 214 ? -12.147 -12.478 26.061 1.00 89.25 214 TRP A N 1
ATOM 1553 C CA . TRP A 1 214 ? -13.096 -11.660 26.834 1.00 89.25 214 TRP A CA 1
ATOM 1554 C C . TRP A 1 214 ? -13.488 -12.315 28.161 1.00 89.25 214 TRP A C 1
ATOM 1556 O O . TRP A 1 214 ? -13.796 -11.606 29.115 1.00 89.25 214 TRP A O 1
ATOM 1566 N N . ARG A 1 215 ? -13.488 -13.653 28.227 1.00 87.25 215 ARG A N 1
ATOM 1567 C CA . ARG A 1 215 ? -13.857 -14.399 29.438 1.00 87.25 215 ARG A CA 1
ATOM 1568 C C . ARG A 1 215 ? -12.667 -14.683 30.346 1.00 87.25 215 ARG A C 1
ATOM 1570 O O . ARG A 1 215 ? -12.845 -14.739 31.555 1.00 87.25 215 ARG A O 1
ATOM 1577 N N . THR A 1 216 ? -11.482 -14.898 29.776 1.00 91.38 216 THR A N 1
ATOM 1578 C CA . THR A 1 216 ? -10.305 -15.351 30.532 1.00 91.38 216 THR A CA 1
ATOM 1579 C C . THR A 1 216 ? -9.347 -14.222 30.898 1.00 91.38 216 THR A C 1
ATOM 1581 O O . THR A 1 216 ? -8.838 -14.199 32.014 1.00 91.38 216 THR A O 1
ATOM 1584 N N . ALA A 1 217 ? -9.082 -13.294 29.977 1.00 91.38 217 ALA A N 1
ATOM 1585 C CA . ALA A 1 217 ? -8.071 -12.253 30.141 1.00 91.38 217 ALA A CA 1
ATOM 1586 C C . ALA A 1 217 ? -8.356 -11.045 29.223 1.00 91.38 217 ALA A C 1
ATOM 1588 O O . ALA A 1 217 ? -7.641 -10.835 28.236 1.00 91.38 217 ALA A O 1
ATOM 1589 N N . PRO A 1 218 ? -9.379 -10.222 29.526 1.00 89.50 218 PRO A N 1
ATOM 1590 C CA . PRO A 1 218 ? -9.777 -9.105 28.667 1.00 89.50 218 PRO A CA 1
ATOM 1591 C C . PRO A 1 218 ? -8.652 -8.075 28.473 1.00 89.50 218 PRO A C 1
ATOM 1593 O O . PRO A 1 218 ? -8.521 -7.516 27.387 1.00 89.50 218 PRO A O 1
ATOM 1596 N N . GLN A 1 219 ? -7.772 -7.895 29.466 1.00 91.25 219 GLN A N 1
ATOM 1597 C CA . GLN A 1 219 ? -6.573 -7.055 29.347 1.00 91.25 219 GLN A CA 1
ATOM 1598 C C . GLN A 1 219 ? -5.577 -7.507 28.260 1.00 91.25 219 GLN A C 1
ATOM 1600 O O . GLN A 1 219 ? -4.816 -6.683 27.760 1.00 91.25 219 GLN A O 1
ATOM 1605 N N . LEU A 1 220 ? -5.577 -8.786 27.861 1.00 92.12 220 LEU A N 1
ATOM 1606 C CA . LEU A 1 220 ? -4.688 -9.301 26.810 1.00 92.12 220 LEU A CA 1
ATOM 1607 C C . LEU A 1 220 ? -5.274 -9.154 25.403 1.00 92.12 220 LEU A C 1
ATOM 1609 O O . LEU A 1 220 ? -4.538 -9.249 24.423 1.00 92.12 220 LEU A O 1
ATOM 1613 N N . LEU A 1 221 ? -6.579 -8.899 25.281 1.00 90.19 221 LEU A N 1
ATOM 1614 C CA . LEU A 1 221 ? -7.243 -8.738 23.992 1.00 90.19 221 LEU A CA 1
ATOM 1615 C C . LEU A 1 221 ? -6.622 -7.648 23.097 1.00 90.19 221 LEU A C 1
ATOM 1617 O O . LEU A 1 221 ? -6.386 -7.955 21.929 1.00 90.19 221 LEU A O 1
ATOM 1621 N N . PRO A 1 222 ? -6.320 -6.418 23.567 1.00 89.25 222 PRO A N 1
ATOM 1622 C CA . PRO A 1 222 ? -5.710 -5.400 22.707 1.00 89.25 222 PRO A CA 1
ATOM 1623 C C . PRO A 1 222 ? -4.308 -5.798 22.228 1.00 89.25 222 PRO A C 1
ATOM 1625 O O . PRO A 1 222 ? -3.952 -5.534 21.077 1.00 89.25 222 PRO A O 1
ATOM 1628 N N . LEU A 1 223 ? -3.532 -6.487 23.072 1.00 92.12 223 LEU A N 1
ATOM 1629 C CA . LEU A 1 223 ? -2.212 -6.997 22.705 1.00 92.12 223 LEU A CA 1
ATOM 1630 C C . LEU A 1 223 ? -2.326 -8.105 21.650 1.00 92.12 223 LEU A C 1
ATOM 1632 O O . LEU A 1 223 ? -1.667 -8.041 20.615 1.00 92.12 223 LEU A O 1
ATOM 1636 N N . ALA A 1 224 ? -3.205 -9.084 21.875 1.00 92.31 224 ALA A N 1
ATOM 1637 C CA . ALA A 1 224 ? -3.448 -10.180 20.940 1.00 92.31 224 ALA A CA 1
ATOM 1638 C C . ALA A 1 224 ? -4.021 -9.681 19.601 1.00 92.31 224 ALA A C 1
ATOM 1640 O O . ALA A 1 224 ? -3.627 -10.159 18.536 1.00 92.31 224 ALA A O 1
ATOM 1641 N N . ALA A 1 225 ? -4.908 -8.683 19.636 1.00 91.12 225 ALA A N 1
ATOM 1642 C CA . ALA A 1 225 ? -5.434 -8.026 18.444 1.00 91.12 225 ALA A CA 1
ATOM 1643 C C . ALA A 1 225 ? -4.323 -7.325 17.652 1.00 91.12 225 ALA A C 1
ATOM 1645 O O . ALA A 1 225 ? -4.195 -7.550 16.450 1.00 91.12 225 ALA A O 1
ATOM 1646 N N . SER A 1 226 ? -3.470 -6.552 18.328 1.00 91.56 226 SER A N 1
ATOM 1647 C CA . SER A 1 226 ? -2.335 -5.866 17.698 1.00 91.56 226 SER A CA 1
ATOM 1648 C C . SER A 1 226 ? -1.337 -6.854 17.089 1.00 91.56 226 SER A C 1
ATOM 1650 O O . SER A 1 226 ? -0.901 -6.670 15.955 1.00 91.56 226 SER A O 1
ATOM 1652 N N . ALA A 1 227 ? -1.034 -7.947 17.796 1.00 93.00 227 ALA A N 1
ATOM 1653 C CA . ALA A 1 227 ? -0.184 -9.023 17.289 1.00 93.00 227 ALA A CA 1
ATOM 1654 C C . ALA A 1 227 ? -0.796 -9.716 16.060 1.00 93.00 227 ALA A C 1
ATOM 1656 O O . ALA A 1 227 ? -0.078 -10.052 15.121 1.00 93.00 227 ALA A O 1
ATOM 1657 N N . THR A 1 228 ? -2.121 -9.878 16.026 1.00 93.31 228 THR A N 1
ATOM 1658 C CA . THR A 1 228 ? -2.833 -10.454 14.874 1.00 93.31 228 THR A CA 1
ATOM 1659 C C . THR A 1 228 ? -2.773 -9.535 13.660 1.00 93.31 228 THR A C 1
ATOM 1661 O O . THR A 1 228 ? -2.521 -10.009 12.556 1.00 93.31 228 THR A O 1
ATOM 1664 N N . VAL A 1 229 ? -2.961 -8.223 13.845 1.00 92.94 229 VAL A N 1
ATOM 1665 C CA . VAL A 1 229 ? -2.806 -7.241 12.759 1.00 92.94 229 VAL A CA 1
ATOM 1666 C C . VAL A 1 229 ? -1.370 -7.253 12.237 1.00 92.94 229 VAL A C 1
ATOM 1668 O O . VAL A 1 229 ? -1.172 -7.354 11.031 1.00 92.94 229 VAL A O 1
ATOM 1671 N N . LEU A 1 230 ? -0.374 -7.237 13.128 1.00 92.25 230 LEU A N 1
ATOM 1672 C CA . LEU A 1 230 ? 1.039 -7.314 12.751 1.00 92.25 230 LEU A CA 1
ATOM 1673 C C . LEU A 1 230 ? 1.363 -8.598 11.978 1.00 92.25 230 LEU A C 1
ATOM 1675 O O . LEU A 1 230 ? 1.996 -8.530 10.927 1.00 92.25 230 LEU A O 1
ATOM 1679 N N . GLY A 1 231 ? 0.914 -9.757 12.464 1.00 92.25 231 GLY A N 1
ATOM 1680 C CA . GLY A 1 231 ? 1.126 -11.040 11.792 1.00 92.25 231 GLY A CA 1
ATOM 1681 C C . GLY A 1 231 ? 0.424 -11.112 10.435 1.00 92.25 231 GLY A C 1
ATOM 1682 O O . GLY A 1 231 ? 1.007 -11.581 9.461 1.00 92.25 231 GLY A O 1
ATOM 1683 N N . SER A 1 232 ? -0.797 -10.585 10.345 1.00 93.19 232 SER A N 1
ATOM 1684 C CA . SER A 1 232 ? -1.569 -10.542 9.103 1.00 93.19 232 SER A CA 1
ATOM 1685 C C . SER A 1 232 ? -0.925 -9.617 8.070 1.00 93.19 232 SER A C 1
ATOM 1687 O O . SER A 1 232 ? -0.673 -10.029 6.943 1.00 93.19 232 SER A O 1
ATOM 1689 N N . VAL A 1 233 ? -0.576 -8.385 8.446 1.00 90.44 233 VAL A N 1
ATOM 1690 C CA . VAL A 1 233 ? 0.062 -7.431 7.528 1.00 90.44 233 VAL A CA 1
ATOM 1691 C C . VAL A 1 233 ? 1.468 -7.895 7.151 1.00 90.44 233 VAL A C 1
ATOM 1693 O O . VAL A 1 233 ? 1.800 -7.899 5.969 1.00 90.44 233 VAL A O 1
ATOM 1696 N N . GLY A 1 234 ? 2.276 -8.329 8.120 1.00 88.81 234 GLY A N 1
ATOM 1697 C CA . GLY A 1 234 ? 3.654 -8.767 7.896 1.00 88.81 234 GLY A CA 1
ATOM 1698 C C . GLY A 1 234 ? 3.781 -10.090 7.139 1.00 88.81 234 GLY A C 1
ATOM 1699 O O . GLY A 1 234 ? 4.744 -10.261 6.400 1.00 88.81 234 GLY A O 1
ATOM 1700 N N . GLY A 1 235 ? 2.824 -11.008 7.296 1.00 89.00 235 GLY A N 1
ATOM 1701 C CA . GLY A 1 235 ? 2.831 -12.306 6.621 1.00 89.00 235 GLY A CA 1
ATOM 1702 C C . GLY A 1 235 ? 2.047 -12.312 5.311 1.00 89.00 235 GLY A C 1
ATOM 1703 O O . GLY A 1 235 ? 2.563 -12.740 4.283 1.00 89.00 235 GLY A O 1
ATOM 1704 N N . LEU A 1 236 ? 0.807 -11.817 5.319 1.00 90.50 236 LEU A N 1
ATOM 1705 C CA . LEU A 1 236 ? -0.090 -11.937 4.167 1.00 90.50 236 LEU A CA 1
ATOM 1706 C C . LEU A 1 236 ? 0.149 -10.865 3.110 1.00 90.50 236 LEU A C 1
ATOM 1708 O O . LEU A 1 236 ? -0.036 -11.156 1.934 1.00 90.50 236 LEU A O 1
ATOM 1712 N N . THR A 1 237 ? 0.592 -9.657 3.480 1.00 88.00 237 THR A N 1
ATOM 1713 C CA . THR A 1 237 ? 0.853 -8.610 2.474 1.00 88.00 237 THR A CA 1
ATOM 1714 C C . THR A 1 237 ? 1.968 -9.021 1.509 1.00 88.00 237 THR A C 1
ATOM 1716 O O . THR A 1 237 ? 1.723 -8.953 0.307 1.00 88.00 237 THR A O 1
ATOM 1719 N N . PRO A 1 238 ? 3.140 -9.518 1.966 1.00 87.06 238 PRO A N 1
ATOM 1720 C CA . PRO A 1 238 ? 4.176 -10.014 1.058 1.00 87.06 238 PRO A CA 1
ATOM 1721 C C . PRO A 1 238 ? 3.704 -11.183 0.188 1.00 87.06 238 PRO A C 1
ATOM 1723 O O . PRO A 1 238 ? 4.017 -11.230 -1.000 1.00 87.06 238 PRO A O 1
ATOM 1726 N N . LEU A 1 239 ? 2.912 -12.102 0.753 1.00 87.88 239 LEU A N 1
ATOM 1727 C CA . LEU A 1 239 ? 2.341 -13.228 0.007 1.00 87.88 239 LEU A CA 1
ATOM 1728 C C . LEU A 1 239 ? 1.357 -12.755 -1.067 1.00 87.88 239 LEU A C 1
ATOM 1730 O O . LEU A 1 239 ? 1.411 -13.224 -2.200 1.00 87.88 239 LEU A O 1
ATOM 1734 N N . ALA A 1 240 ? 0.497 -11.793 -0.740 1.00 87.44 240 ALA A N 1
ATOM 1735 C CA . ALA A 1 240 ? -0.439 -11.199 -1.683 1.00 87.44 240 ALA A CA 1
ATOM 1736 C C . ALA A 1 240 ? 0.284 -10.443 -2.805 1.00 87.44 240 ALA A C 1
ATOM 1738 O O . ALA A 1 240 ? -0.107 -10.555 -3.963 1.00 87.44 240 ALA A O 1
ATOM 1739 N N . THR A 1 241 ? 1.359 -9.716 -2.483 1.00 84.38 241 THR A N 1
ATOM 1740 C CA . THR A 1 241 ? 2.187 -9.049 -3.497 1.00 84.38 241 THR A CA 1
ATOM 1741 C C . THR A 1 241 ? 2.963 -10.039 -4.355 1.00 84.38 241 THR A C 1
ATOM 1743 O O . THR A 1 241 ? 3.112 -9.800 -5.542 1.00 84.38 241 THR A O 1
ATOM 1746 N N . ALA A 1 242 ? 3.415 -11.164 -3.793 1.00 85.62 242 ALA A N 1
ATOM 1747 C CA . ALA A 1 242 ? 4.102 -12.209 -4.550 1.00 85.62 242 ALA A CA 1
ATOM 1748 C C . ALA A 1 242 ? 3.148 -12.990 -5.470 1.00 85.62 242 ALA A C 1
ATOM 1750 O O . ALA A 1 242 ? 3.551 -13.445 -6.535 1.00 85.62 242 ALA A O 1
ATOM 1751 N N . ALA A 1 243 ? 1.879 -13.132 -5.076 1.00 85.06 243 ALA A N 1
ATOM 1752 C CA . ALA A 1 243 ? 0.856 -13.801 -5.876 1.00 85.06 243 ALA A CA 1
ATOM 1753 C C . ALA A 1 243 ? 0.413 -12.984 -7.102 1.00 85.06 243 ALA A C 1
ATOM 1755 O O . ALA A 1 243 ? -0.129 -13.553 -8.049 1.00 85.06 243 ALA A O 1
ATOM 1756 N N . VAL A 1 244 ? 0.623 -11.663 -7.095 1.00 82.62 244 VAL A N 1
ATOM 1757 C CA . VAL A 1 244 ? 0.304 -10.790 -8.228 1.00 82.62 244 VAL A CA 1
ATOM 1758 C C . VAL A 1 244 ? 1.586 -10.517 -9.019 1.00 82.62 244 VAL A C 1
ATOM 1760 O O . VAL A 1 244 ? 2.464 -9.812 -8.525 1.00 82.62 244 VAL A O 1
ATOM 1763 N N . PRO A 1 245 ? 1.721 -11.050 -10.247 1.00 76.12 245 PRO A N 1
ATOM 1764 C CA . PRO A 1 245 ? 2.952 -10.914 -11.010 1.00 76.12 245 PRO A CA 1
ATOM 1765 C C . PRO A 1 245 ? 3.256 -9.449 -11.334 1.00 76.12 245 PRO A C 1
ATOM 1767 O O . PRO A 1 245 ? 2.386 -8.719 -11.823 1.00 76.12 245 PRO A O 1
ATOM 1770 N N . ALA A 1 246 ? 4.512 -9.058 -11.099 1.00 67.94 246 ALA A N 1
ATOM 1771 C CA . ALA A 1 246 ? 5.014 -7.701 -11.317 1.00 67.94 246 ALA A CA 1
ATOM 1772 C C . ALA A 1 246 ? 4.967 -7.274 -12.795 1.00 67.94 246 ALA A C 1
ATOM 1774 O O . ALA A 1 246 ? 4.742 -6.102 -13.083 1.00 67.94 246 ALA A O 1
ATOM 1775 N N . TYR A 1 247 ? 5.112 -8.229 -13.721 1.00 73.88 247 TYR A N 1
ATOM 1776 C CA . TYR A 1 247 ? 5.056 -7.998 -15.164 1.00 73.88 247 TYR A CA 1
ATOM 1777 C C . TYR A 1 247 ? 3.794 -8.598 -15.779 1.00 73.88 247 TYR A C 1
ATOM 1779 O O . TYR A 1 247 ? 3.363 -9.702 -15.425 1.00 73.88 247 TYR A O 1
ATOM 1787 N N . VAL A 1 248 ? 3.185 -7.868 -16.712 1.00 76.25 248 VAL A N 1
ATOM 1788 C CA . VAL A 1 248 ? 2.044 -8.342 -17.497 1.00 76.25 248 VAL A CA 1
ATOM 1789 C C . VAL A 1 248 ? 2.564 -8.909 -18.814 1.00 76.25 248 VAL A C 1
ATOM 1791 O O . VAL A 1 248 ? 2.999 -8.160 -19.681 1.00 76.25 248 VAL A O 1
ATOM 1794 N N . SER A 1 249 ? 2.485 -10.227 -18.979 1.00 77.69 249 SER A N 1
ATOM 1795 C CA . SER A 1 249 ? 2.675 -10.869 -20.281 1.00 77.69 249 SER A CA 1
ATOM 1796 C C . SER A 1 249 ? 1.354 -10.837 -21.046 1.00 77.69 249 SER A C 1
ATOM 1798 O O . SER A 1 249 ? 0.332 -11.286 -20.526 1.00 77.69 249 SER A O 1
ATOM 1800 N N . LEU A 1 250 ? 1.374 -10.299 -22.263 1.00 77.38 250 LEU A N 1
ATOM 1801 C CA . LEU A 1 250 ? 0.224 -10.268 -23.165 1.00 77.38 250 LEU A CA 1
ATOM 1802 C C . LEU A 1 250 ? 0.542 -11.043 -24.436 1.00 77.38 250 LEU A C 1
ATOM 1804 O O . LEU A 1 250 ? 1.668 -10.992 -24.932 1.00 77.38 250 LEU A O 1
ATOM 1808 N N . ALA A 1 251 ? -0.458 -11.732 -24.981 1.00 78.50 251 ALA A N 1
ATOM 1809 C CA . ALA A 1 251 ? -0.323 -12.310 -26.305 1.00 78.50 251 ALA A CA 1
ATOM 1810 C C . ALA A 1 251 ? -0.264 -11.186 -27.347 1.00 78.50 251 ALA A C 1
ATOM 1812 O O . ALA A 1 251 ? -1.018 -10.216 -27.283 1.00 78.50 251 ALA A O 1
ATOM 1813 N N . VAL A 1 252 ? 0.584 -11.348 -28.363 1.00 75.81 252 VAL A N 1
ATOM 1814 C CA . VAL A 1 252 ? 0.712 -10.394 -29.481 1.00 75.81 252 VAL A CA 1
ATOM 1815 C C . VAL A 1 252 ? -0.626 -10.197 -30.221 1.00 75.81 252 VAL A C 1
ATOM 1817 O O . VAL A 1 252 ? -0.895 -9.135 -30.784 1.00 75.81 252 VAL A O 1
ATOM 1820 N N . ALA A 1 253 ? -1.505 -11.203 -30.170 1.00 77.12 253 ALA A N 1
ATOM 1821 C CA . A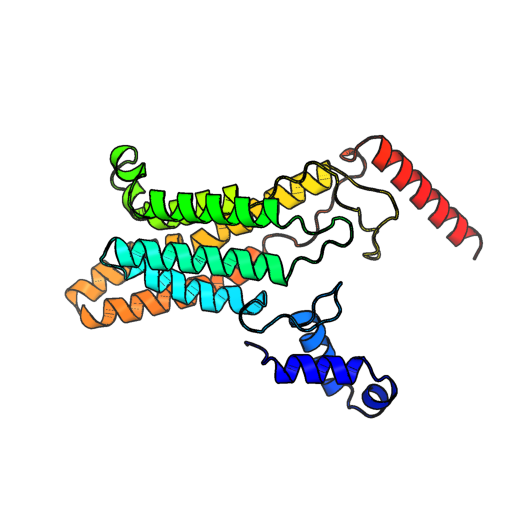LA A 1 253 ? -2.862 -11.153 -30.710 1.00 77.12 253 ALA A CA 1
ATOM 1822 C C . ALA A 1 253 ? -3.812 -10.212 -29.942 1.00 77.12 253 ALA A C 1
ATOM 1824 O O . ALA A 1 253 ? -4.764 -9.713 -30.539 1.00 77.12 253 ALA A O 1
ATOM 1825 N N . ASP A 1 254 ? -3.536 -9.936 -28.666 1.00 78.31 254 ASP A N 1
ATOM 1826 C CA . ASP A 1 254 ? -4.339 -9.046 -27.817 1.00 78.31 254 ASP A CA 1
ATOM 1827 C C . ASP A 1 254 ? -3.830 -7.596 -27.855 1.00 78.31 254 ASP A C 1
ATOM 1829 O O . ASP A 1 254 ? -4.450 -6.691 -27.293 1.00 78.31 254 ASP A O 1
ATOM 1833 N N . LEU A 1 255 ? -2.699 -7.358 -28.530 1.00 78.31 255 LEU A N 1
ATOM 1834 C CA . LEU A 1 255 ? -2.184 -6.017 -28.782 1.00 78.31 255 LEU A CA 1
ATOM 1835 C C . LEU A 1 255 ? -2.994 -5.313 -29.873 1.00 78.31 255 LEU A C 1
ATOM 1837 O O . LEU A 1 255 ? -3.501 -5.938 -30.811 1.00 78.31 255 LEU A O 1
ATOM 1841 N N . GLU A 1 256 ? -3.047 -3.987 -29.768 1.00 81.38 256 GLU A N 1
ATOM 1842 C CA . GLU A 1 256 ? -3.599 -3.101 -30.791 1.00 81.38 256 GLU A CA 1
ATOM 1843 C C . GLU A 1 256 ? -2.875 -3.308 -32.135 1.00 81.38 256 GLU A C 1
ATOM 1845 O O . GLU A 1 256 ? -1.678 -3.611 -32.131 1.00 81.38 256 GLU A O 1
ATOM 1850 N N . PRO A 1 257 ? -3.553 -3.130 -33.287 1.00 79.19 257 PRO A N 1
ATOM 1851 C CA . PRO A 1 257 ? -2.963 -3.392 -34.603 1.00 79.19 257 PRO A CA 1
ATOM 1852 C C . PRO A 1 257 ? -1.643 -2.644 -34.833 1.00 79.19 257 PRO A C 1
ATOM 1854 O O . PRO A 1 257 ? -0.663 -3.246 -35.261 1.00 79.19 257 PRO A O 1
ATOM 1857 N N . GLU A 1 258 ? -1.580 -1.366 -34.446 1.00 77.62 258 GLU A N 1
ATOM 1858 C CA . GLU A 1 258 ? -0.375 -0.535 -34.575 1.00 77.62 258 GLU A CA 1
ATOM 1859 C C . GLU A 1 258 ? 0.789 -1.037 -33.705 1.00 77.62 258 GLU A C 1
ATOM 1861 O O . GLU A 1 258 ? 1.943 -1.047 -34.136 1.00 77.62 258 GLU A O 1
ATOM 1866 N N . ALA A 1 259 ? 0.501 -1.489 -32.479 1.00 76.38 259 ALA A N 1
ATOM 1867 C CA . ALA A 1 259 ? 1.510 -2.065 -31.594 1.00 76.38 259 ALA A CA 1
ATOM 1868 C C . ALA A 1 259 ? 1.986 -3.429 -32.118 1.00 76.38 259 ALA A C 1
ATOM 1870 O O . ALA A 1 259 ? 3.175 -3.731 -32.067 1.00 76.38 259 ALA A O 1
ATOM 1871 N N . ARG A 1 260 ? 1.075 -4.231 -32.681 1.00 80.31 260 ARG A N 1
ATOM 1872 C CA . ARG A 1 260 ? 1.372 -5.539 -33.273 1.00 80.31 260 ARG A CA 1
ATOM 1873 C C . ARG A 1 260 ? 2.302 -5.434 -34.477 1.00 80.31 260 ARG A C 1
ATOM 1875 O O . ARG A 1 260 ? 3.255 -6.201 -34.569 1.00 80.31 260 ARG A O 1
ATOM 1882 N N . GLU A 1 261 ? 2.041 -4.489 -35.376 1.00 79.75 261 GLU A N 1
ATOM 1883 C CA . GLU A 1 261 ? 2.882 -4.250 -36.553 1.00 79.75 261 GLU A CA 1
ATOM 1884 C C . GLU A 1 261 ? 4.300 -3.831 -36.159 1.00 79.75 261 GLU A C 1
ATOM 1886 O O . GLU A 1 261 ? 5.271 -4.325 -36.731 1.00 79.75 261 GLU A O 1
ATOM 1891 N N . ARG A 1 262 ? 4.438 -2.978 -35.137 1.00 75.38 262 ARG A N 1
ATOM 1892 C CA . ARG A 1 262 ? 5.752 -2.540 -34.648 1.00 75.38 262 ARG A CA 1
ATOM 1893 C C . ARG A 1 262 ? 6.527 -3.651 -33.944 1.00 75.38 262 ARG A C 1
ATOM 1895 O O . ARG A 1 262 ? 7.711 -3.807 -34.221 1.00 75.38 262 ARG A O 1
ATOM 1902 N N . VAL A 1 263 ? 5.862 -4.460 -33.115 1.00 78.88 263 VAL A N 1
ATOM 1903 C CA . VAL A 1 263 ? 6.482 -5.642 -32.484 1.00 78.88 263 VAL A CA 1
ATOM 1904 C C . VAL A 1 263 ? 6.934 -6.650 -33.546 1.00 78.88 263 VAL A C 1
ATOM 1906 O O . VAL A 1 263 ? 8.030 -7.198 -33.457 1.00 78.88 263 VAL A O 1
ATOM 1909 N N . ALA A 1 264 ? 6.133 -6.865 -34.595 1.00 78.38 264 ALA A N 1
ATOM 1910 C CA . ALA A 1 264 ? 6.517 -7.733 -35.706 1.00 78.38 264 ALA A CA 1
ATOM 1911 C C . ALA A 1 264 ? 7.713 -7.172 -36.501 1.00 78.38 264 ALA A C 1
ATOM 1913 O O . ALA A 1 264 ? 8.622 -7.925 -36.859 1.00 78.38 264 ALA A O 1
ATOM 1914 N N . ALA A 1 265 ? 7.746 -5.860 -36.754 1.00 76.19 265 ALA A N 1
ATOM 1915 C CA . ALA A 1 265 ? 8.856 -5.201 -37.441 1.00 76.19 265 ALA A CA 1
ATOM 1916 C C . ALA A 1 265 ? 10.174 -5.319 -36.656 1.00 76.19 265 ALA A C 1
ATOM 1918 O O . ALA A 1 265 ? 11.215 -5.620 -37.240 1.00 76.19 265 ALA A O 1
ATOM 1919 N N . GLU A 1 266 ? 10.126 -5.151 -35.336 1.00 75.12 266 GLU A N 1
ATOM 1920 C CA . GLU A 1 266 ? 11.293 -5.284 -34.462 1.00 75.12 266 GLU A CA 1
ATOM 1921 C C . GLU A 1 266 ? 11.784 -6.733 -34.357 1.00 75.12 266 GLU A C 1
ATOM 1923 O O . GLU A 1 266 ? 12.980 -6.983 -34.502 1.00 75.12 266 GLU A O 1
ATOM 1928 N N . ALA A 1 267 ? 10.875 -7.706 -34.230 1.00 76.00 267 ALA A N 1
ATOM 1929 C CA . ALA A 1 267 ? 11.231 -9.126 -34.262 1.00 76.00 267 ALA A CA 1
ATOM 1930 C C . ALA A 1 267 ? 11.923 -9.516 -35.583 1.00 76.00 267 ALA A C 1
ATOM 1932 O O . ALA A 1 267 ? 12.876 -10.297 -35.596 1.00 76.00 267 ALA A O 1
ATOM 1933 N N . THR A 1 268 ? 11.481 -8.929 -36.700 1.00 77.00 268 THR A N 1
ATOM 1934 C CA . THR A 1 268 ? 12.092 -9.149 -38.019 1.00 77.00 268 THR A CA 1
ATOM 1935 C C . THR A 1 268 ? 13.479 -8.502 -38.113 1.00 77.00 268 THR A C 1
ATOM 1937 O O . THR A 1 268 ? 14.405 -9.108 -38.652 1.00 77.00 268 THR A O 1
ATOM 1940 N N . ALA A 1 269 ? 13.655 -7.299 -37.555 1.00 73.88 269 ALA A N 1
ATOM 1941 C CA . ALA A 1 269 ? 14.947 -6.615 -37.500 1.00 73.88 269 ALA A CA 1
ATOM 1942 C C . ALA A 1 269 ? 15.969 -7.370 -36.630 1.00 73.88 269 ALA A C 1
ATOM 1944 O O . ALA A 1 269 ? 17.116 -7.540 -37.044 1.00 73.88 269 ALA A O 1
ATOM 1945 N N . ALA A 1 270 ? 15.542 -7.888 -35.475 1.00 71.75 270 ALA A N 1
ATOM 1946 C CA . ALA A 1 270 ? 16.378 -8.699 -34.591 1.00 71.75 270 ALA A CA 1
ATOM 1947 C C . ALA A 1 270 ? 16.813 -10.021 -35.254 1.00 71.75 270 ALA A C 1
ATOM 1949 O O . ALA A 1 270 ? 17.981 -10.415 -35.169 1.00 71.75 270 ALA A O 1
ATOM 1950 N N . ALA A 1 271 ? 15.903 -10.678 -35.984 1.00 72.25 271 ALA A N 1
ATOM 1951 C CA . ALA A 1 271 ? 16.221 -11.878 -36.759 1.00 72.25 271 ALA A CA 1
ATOM 1952 C C . ALA A 1 271 ? 17.229 -11.593 -37.889 1.00 72.25 271 ALA A C 1
ATOM 1954 O O . ALA A 1 271 ? 18.132 -12.394 -38.131 1.00 72.25 271 ALA A O 1
ATOM 1955 N N . ALA A 1 272 ? 17.118 -10.437 -38.551 1.00 68.31 272 ALA A N 1
ATOM 1956 C CA . ALA A 1 272 ? 18.055 -10.021 -39.591 1.00 68.31 272 ALA A CA 1
ATOM 1957 C C . ALA A 1 272 ? 19.457 -9.715 -39.033 1.00 68.31 272 ALA A C 1
ATOM 1959 O O . ALA A 1 272 ? 20.448 -10.106 -39.648 1.00 68.31 272 ALA A O 1
ATOM 1960 N N . SER A 1 273 ? 19.561 -9.080 -37.858 1.00 69.56 273 SER A N 1
ATOM 1961 C CA . SER A 1 273 ? 20.862 -8.840 -37.218 1.00 69.56 273 SER A CA 1
ATOM 1962 C C . SER A 1 273 ? 21.544 -10.135 -36.778 1.00 69.56 273 SER A C 1
ATOM 1964 O O . SER A 1 273 ? 22.744 -10.284 -36.993 1.00 69.56 273 SER A O 1
ATOM 1966 N N . ALA A 1 274 ? 20.783 -11.099 -36.248 1.00 66.50 274 ALA A N 1
ATOM 1967 C CA . ALA A 1 274 ? 21.310 -12.394 -35.813 1.00 66.50 274 ALA A CA 1
ATOM 1968 C C . ALA A 1 274 ? 21.764 -13.291 -36.979 1.00 66.50 274 ALA A C 1
ATOM 1970 O O . ALA A 1 274 ? 22.630 -14.138 -36.803 1.00 66.50 274 ALA A O 1
ATOM 1971 N N . ALA A 1 275 ? 21.203 -13.107 -38.178 1.00 61.59 275 ALA A N 1
ATOM 1972 C CA . ALA A 1 275 ? 21.635 -13.816 -39.384 1.00 61.59 275 ALA A CA 1
ATOM 1973 C C . ALA A 1 275 ? 22.898 -13.211 -40.034 1.00 61.59 275 ALA A C 1
ATOM 1975 O O . ALA A 1 275 ? 23.481 -13.825 -40.927 1.00 61.59 275 ALA A O 1
ATOM 1976 N N . SER A 1 276 ? 23.299 -12.002 -39.623 1.00 55.44 276 SER A N 1
ATOM 1977 C CA . SER A 1 276 ? 24.467 -11.277 -40.149 1.00 55.44 276 SER A CA 1
ATOM 1978 C C . SER A 1 276 ? 25.727 -11.381 -39.274 1.00 55.44 276 SER A C 1
ATOM 1980 O O . SER A 1 276 ? 26.787 -10.904 -39.682 1.00 55.44 276 SER A O 1
ATOM 1982 N N . SER A 1 277 ? 25.604 -11.998 -38.095 1.00 47.41 277 SER A N 1
ATOM 1983 C CA . SER A 1 277 ? 26.672 -12.289 -37.124 1.00 47.41 277 SER A CA 1
ATOM 1984 C C . SER A 1 277 ? 27.071 -13.758 -37.156 1.00 47.41 277 SER A C 1
ATOM 1986 O O . SER A 1 277 ? 28.287 -14.037 -37.098 1.00 47.41 277 SER A O 1
#